Protein AF-A0A9N8CZK3-F1 (afdb_monomer_lite)

InterPro domains:
  IPR008868 Bacterial TniB [PF05621] (27-151)
  IPR027417 P-loop containing nucleoside triphosphate hydrolase [G3DSA:3.40.50.300] (41-168)
  IPR027417 P-loop containing nucleoside triphosphate hydrolase [SSF52540] (33-161)

pLDDT: mean 77.47, std 17.44, range [33.62, 93.69]

Organism: NCBI:txid67827

Sequence (191 aa):
MDEYPIIDLSHLLPAAQGLARLPADERIQRLRADRWIGYPRAVEALNRLEALYAWPNKQRMPNLLLVGPTNNGKSMIVEKFRRTHPASSDADQEHIPVLVVQMPSEPSVIRFYVALLAAMGAPLRPRPRLPEMEQLALALLRKVGVRMLVIVDNLSRNQDIAVGLQVILKPRARPTPTWTSMPERTLDFEF

Radius of gyration: 21.78 Å; chains: 1; bounding box: 44×40×73 Å

Foldseek 3Di:
DDPDDPDPCVVDDPVVVVLVPDPPVSNVVVVPDDDDDPDPLLVVVLVVVVCQLPDDDDPDRAWEKEWEAPPPCPVVSLVVSQVVVDWDDDPVAIARQEQEFEQPQDHDLVVRLVRLCVSLVHDDDDDDDSVRSVVVSLVSCVRNNHQWYKYFYDPDDIRMIITDDGNPPDPDDDDDDDDDDDDDDHHYRYD

Secondary structure (DSSP, 8-state):
---------TTS-HHHHHHHTS-HHHHHHHHHS------HHHHHHHHHHHHHHTPPP-SS---EEEE--TTSSHHHHHHHHHHHS--EEETTEEE-SEEEEEPPSS--HHHHHHHHHHHTTPPPPSS--HHHHHHHHHHHHHHTT--EEEEE---TT---EEE-----------------------EEEE-

Structure (mmC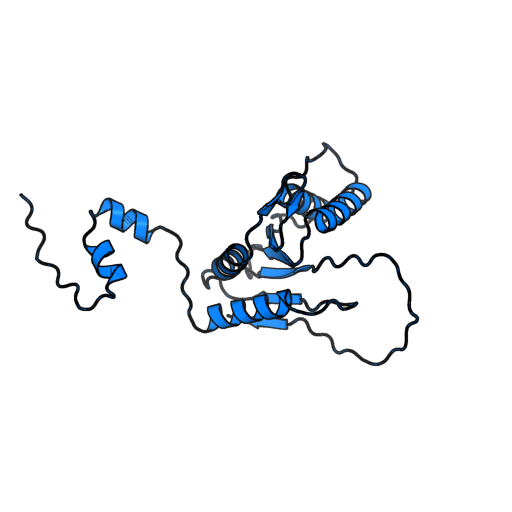IF, N/CA/C/O backbone):
data_AF-A0A9N8CZK3-F1
#
_entry.id   AF-A0A9N8CZK3-F1
#
loop_
_atom_site.group_PDB
_atom_site.id
_atom_site.type_symbol
_atom_site.label_atom_id
_atom_site.label_alt_id
_atom_site.label_comp_id
_atom_site.label_asym_id
_atom_site.label_entity_id
_atom_site.label_seq_id
_atom_site.pdbx_PDB_ins_code
_atom_site.Cartn_x
_atom_site.Cartn_y
_atom_site.Cartn_z
_atom_site.occupancy
_atom_site.B_iso_or_equiv
_atom_site.auth_seq_id
_atom_site.auth_comp_id
_atom_site.auth_asym_id
_atom_site.auth_atom_id
_atom_site.pdbx_PDB_model_num
ATOM 1 N N . MET A 1 1 ? 13.742 15.639 -44.676 1.00 40.91 1 MET A N 1
ATOM 2 C CA . MET A 1 1 ? 13.250 14.262 -44.480 1.00 40.91 1 MET A CA 1
ATOM 3 C C . MET A 1 1 ? 14.337 13.613 -43.654 1.00 40.91 1 MET A C 1
ATOM 5 O O . MET A 1 1 ? 15.364 13.265 -44.213 1.00 40.91 1 MET A O 1
ATOM 9 N N . ASP A 1 2 ? 14.210 13.681 -42.330 1.00 46.81 2 ASP A N 1
ATOM 10 C CA . ASP A 1 2 ? 15.312 13.331 -41.433 1.00 46.81 2 ASP A CA 1
ATOM 11 C C . ASP A 1 2 ? 15.496 11.812 -41.428 1.00 46.81 2 ASP A C 1
ATOM 13 O O . ASP A 1 2 ? 14.667 11.066 -40.903 1.00 46.81 2 ASP A O 1
ATOM 17 N N . GLU A 1 3 ? 16.566 11.358 -42.082 1.00 48.25 3 GLU A N 1
ATOM 18 C CA . GLU A 1 3 ? 17.054 9.985 -42.025 1.00 48.25 3 GLU A CA 1
ATOM 19 C C . GLU A 1 3 ? 17.503 9.690 -40.594 1.00 48.25 3 GLU A C 1
ATOM 21 O O . GLU A 1 3 ? 18.628 9.983 -40.187 1.00 48.25 3 GLU A O 1
ATOM 26 N N . TYR A 1 4 ? 16.610 9.105 -39.798 1.00 57.75 4 TYR A N 1
ATOM 27 C CA . TYR A 1 4 ? 17.038 8.436 -38.580 1.00 57.75 4 TYR A CA 1
ATOM 28 C C . TYR A 1 4 ? 17.933 7.257 -38.989 1.00 57.75 4 TYR A C 1
ATOM 30 O O . TYR A 1 4 ? 17.483 6.414 -39.772 1.00 57.75 4 TYR A O 1
ATOM 38 N N . PRO A 1 5 ? 19.183 7.175 -38.493 1.00 64.81 5 PRO A N 1
ATOM 39 C CA . PRO A 1 5 ? 20.075 6.072 -38.820 1.00 64.81 5 PRO A CA 1
ATOM 40 C C . PRO A 1 5 ? 19.392 4.749 -38.480 1.00 64.81 5 PRO A C 1
ATOM 42 O O . PRO A 1 5 ? 18.634 4.668 -37.513 1.00 64.81 5 PRO A O 1
ATOM 45 N N . ILE A 1 6 ? 19.646 3.709 -39.274 1.00 67.75 6 ILE A N 1
ATOM 46 C CA . ILE A 1 6 ? 19.119 2.368 -39.012 1.00 67.75 6 ILE A CA 1
ATOM 47 C C . ILE A 1 6 ? 19.690 1.906 -37.667 1.00 67.75 6 ILE A C 1
ATOM 49 O O . ILE A 1 6 ? 20.854 1.525 -37.568 1.00 67.75 6 ILE A O 1
ATOM 53 N N . ILE A 1 7 ? 18.880 1.994 -36.612 1.00 77.25 7 ILE A N 1
ATOM 54 C CA . ILE A 1 7 ? 19.269 1.555 -35.274 1.00 77.25 7 ILE A CA 1
ATOM 55 C C . ILE A 1 7 ? 19.160 0.029 -35.252 1.00 77.25 7 ILE A C 1
ATOM 57 O O . ILE A 1 7 ? 18.059 -0.517 -35.351 1.00 77.25 7 ILE A O 1
ATOM 61 N N . ASP A 1 8 ? 20.292 -0.663 -35.111 1.00 86.12 8 ASP A N 1
ATOM 62 C CA . ASP A 1 8 ? 20.291 -2.088 -34.785 1.00 86.12 8 ASP A CA 1
ATOM 63 C C . ASP A 1 8 ? 19.779 -2.281 -33.350 1.00 86.12 8 ASP A C 1
ATOM 65 O O . ASP A 1 8 ? 20.375 -1.805 -32.385 1.00 86.12 8 ASP A O 1
ATOM 69 N N . LEU A 1 9 ? 18.645 -2.969 -33.218 1.00 90.12 9 LEU A N 1
ATOM 70 C CA . LEU A 1 9 ? 17.961 -3.228 -31.948 1.00 90.12 9 LEU A CA 1
ATOM 71 C C . LEU A 1 9 ? 18.007 -4.711 -31.553 1.00 90.12 9 LEU A C 1
ATOM 73 O O . LEU A 1 9 ? 17.332 -5.107 -30.605 1.00 90.12 9 LEU A O 1
ATOM 77 N N . SER A 1 10 ? 18.780 -5.542 -32.258 1.00 90.81 10 SER A N 1
ATOM 78 C CA . SER A 1 10 ? 18.861 -6.991 -32.016 1.00 90.81 10 SER A CA 1
ATOM 79 C C . SER A 1 10 ? 19.366 -7.350 -30.611 1.00 90.81 10 SER A C 1
ATOM 81 O O . SER A 1 10 ? 18.968 -8.368 -30.049 1.00 90.81 10 SER A O 1
ATOM 83 N N . HIS A 1 11 ? 20.170 -6.471 -30.010 1.00 88.88 11 HIS A N 1
ATOM 84 C CA . HIS A 1 11 ? 20.670 -6.582 -28.638 1.00 88.88 11 HIS A CA 1
ATOM 85 C C . HIS A 1 11 ? 19.606 -6.296 -27.559 1.00 88.88 11 HIS A C 1
ATOM 87 O O . HIS A 1 11 ? 19.858 -6.513 -26.373 1.00 88.88 11 HIS A O 1
ATOM 93 N N . LEU A 1 12 ? 18.427 -5.790 -27.937 1.00 89.06 12 LEU A N 1
ATOM 94 C CA . LEU A 1 12 ? 17.313 -5.558 -27.022 1.00 89.06 12 LEU A CA 1
ATOM 95 C C . LEU A 1 12 ? 16.343 -6.738 -27.022 1.00 89.06 12 LEU A C 1
ATOM 97 O O . LEU A 1 12 ? 16.118 -7.391 -28.041 1.00 89.06 12 LEU A O 1
ATOM 101 N N . LEU A 1 13 ? 15.668 -6.938 -25.889 1.00 88.19 13 LEU A N 1
ATOM 102 C CA . LEU A 1 13 ? 14.533 -7.857 -25.802 1.00 88.19 13 LEU A CA 1
ATOM 103 C C . LEU A 1 13 ? 13.447 -7.482 -26.829 1.00 88.19 13 LEU A C 1
ATOM 105 O O . LEU A 1 13 ? 13.185 -6.289 -27.002 1.00 88.19 13 LEU A O 1
ATOM 109 N N . PRO A 1 14 ? 12.730 -8.452 -27.431 1.00 87.44 14 PRO A N 1
ATOM 110 C CA . PRO A 1 14 ? 11.717 -8.176 -28.457 1.00 87.44 14 PRO A CA 1
ATOM 111 C C . PRO A 1 14 ? 10.672 -7.129 -28.041 1.00 87.44 14 PRO A C 1
ATOM 113 O O . PRO A 1 14 ? 10.340 -6.227 -28.808 1.00 87.44 14 PRO A O 1
ATOM 116 N N . ALA A 1 15 ? 10.220 -7.175 -26.783 1.00 83.62 15 ALA A N 1
ATOM 117 C CA . ALA A 1 15 ? 9.283 -6.194 -26.236 1.00 83.62 15 ALA A CA 1
ATOM 118 C C . ALA A 1 15 ? 9.867 -4.766 -26.177 1.00 83.62 15 ALA A C 1
ATOM 120 O O . ALA A 1 15 ? 9.138 -3.791 -26.337 1.00 83.62 15 ALA A O 1
ATOM 121 N N . ALA A 1 16 ? 11.179 -4.625 -25.969 1.00 86.81 16 ALA A N 1
ATOM 122 C CA . ALA A 1 16 ? 11.868 -3.337 -25.938 1.00 86.81 16 ALA A CA 1
ATOM 123 C C . ALA A 1 16 ? 12.169 -2.795 -27.346 1.00 86.81 16 ALA A C 1
ATOM 125 O O . ALA A 1 16 ? 12.181 -1.580 -27.531 1.00 86.81 16 ALA A O 1
ATOM 126 N N . GLN A 1 17 ? 12.340 -3.667 -28.346 1.00 89.56 17 GLN A N 1
ATOM 127 C CA . GLN A 1 17 ? 12.562 -3.262 -29.740 1.00 89.56 17 GLN A CA 1
ATOM 128 C C . GLN A 1 17 ? 11.377 -2.466 -30.298 1.00 89.56 17 GLN A C 1
ATOM 130 O O . GLN A 1 17 ? 11.573 -1.408 -30.893 1.00 89.56 17 GLN A O 1
ATOM 135 N N . GLY A 1 18 ? 10.146 -2.940 -30.064 1.00 86.81 18 GLY A N 1
ATOM 136 C CA . GLY A 1 18 ? 8.933 -2.231 -30.482 1.00 86.81 18 GLY A CA 1
ATOM 137 C C . GLY A 1 18 ? 8.826 -0.842 -29.848 1.00 86.81 18 GLY A C 1
ATOM 138 O O . GLY A 1 18 ? 8.484 0.123 -30.522 1.00 86.81 18 GLY A O 1
ATOM 139 N N . LEU A 1 19 ? 9.212 -0.719 -28.575 1.00 86.00 19 LEU A N 1
ATOM 140 C CA . LEU A 1 19 ? 9.225 0.561 -27.863 1.00 86.00 19 LEU A CA 1
ATOM 141 C C . LEU A 1 19 ? 10.310 1.515 -28.375 1.00 86.00 19 LEU A C 1
ATOM 143 O O . LEU A 1 19 ? 10.076 2.716 -28.460 1.00 86.00 19 LEU A O 1
ATOM 147 N N . ALA A 1 20 ? 11.492 1.000 -28.715 1.00 87.06 20 ALA A N 1
ATOM 148 C CA . ALA A 1 20 ? 12.611 1.809 -29.192 1.00 87.06 20 ALA A CA 1
ATOM 149 C C . ALA A 1 20 ? 12.349 2.454 -30.566 1.00 87.06 20 ALA A C 1
ATOM 151 O O . ALA A 1 20 ? 12.947 3.489 -30.869 1.00 87.06 20 ALA A O 1
ATOM 152 N N . ARG A 1 21 ? 11.437 1.873 -31.359 1.00 87.88 21 ARG A N 1
ATOM 153 C CA . ARG A 1 21 ? 10.996 2.376 -32.672 1.00 87.88 21 ARG A CA 1
ATOM 154 C C . ARG A 1 21 ? 9.923 3.466 -32.603 1.00 87.88 21 ARG A C 1
ATOM 156 O O . ARG A 1 21 ? 9.610 4.055 -33.631 1.00 87.88 21 ARG A O 1
ATOM 163 N N . LEU A 1 22 ? 9.342 3.719 -31.430 1.00 87.62 22 LEU A N 1
ATOM 164 C CA . LEU A 1 22 ? 8.325 4.757 -31.267 1.00 87.62 22 LEU A CA 1
ATOM 165 C C . LEU A 1 22 ? 8.915 6.166 -31.461 1.00 87.62 22 LEU A C 1
ATOM 167 O O . LEU A 1 22 ? 10.120 6.352 -31.254 1.00 87.62 22 LEU A O 1
ATOM 171 N N . PRO A 1 23 ? 8.080 7.173 -31.784 1.00 90.19 23 PRO A N 1
ATOM 172 C CA . PRO A 1 23 ? 8.496 8.573 -31.795 1.00 90.19 23 PRO A CA 1
ATOM 173 C C . PRO A 1 23 ? 9.139 8.999 -30.469 1.00 90.19 23 PRO A C 1
ATOM 175 O O . PRO A 1 23 ? 8.834 8.452 -29.403 1.00 90.19 23 PRO A O 1
ATOM 178 N N . ALA A 1 24 ? 10.025 9.997 -30.524 1.00 88.06 24 ALA A N 1
ATOM 179 C CA . ALA A 1 24 ? 10.792 10.450 -29.362 1.00 88.06 24 ALA A CA 1
ATOM 180 C C . ALA A 1 24 ? 9.899 10.804 -28.158 1.00 88.06 24 ALA A C 1
ATOM 182 O O . ALA A 1 24 ? 10.184 10.366 -27.043 1.00 88.06 24 ALA A O 1
ATOM 183 N N . ASP A 1 25 ? 8.788 11.507 -28.385 1.00 90.50 25 ASP A N 1
ATOM 184 C CA . ASP A 1 25 ? 7.864 11.917 -27.322 1.00 90.50 25 ASP A CA 1
ATOM 185 C C . ASP A 1 25 ? 7.212 10.720 -26.619 1.00 90.50 25 ASP A C 1
ATOM 187 O O . ASP A 1 25 ? 7.198 10.646 -25.388 1.00 90.50 25 ASP A O 1
ATOM 191 N N . GLU A 1 26 ? 6.751 9.724 -27.381 1.00 89.25 26 GLU A N 1
ATOM 192 C CA . GLU A 1 26 ? 6.183 8.492 -26.826 1.00 89.25 26 GLU A CA 1
ATOM 193 C C . GLU A 1 26 ? 7.218 7.676 -26.044 1.00 89.25 26 GLU A C 1
ATOM 195 O O . GLU A 1 26 ? 6.905 7.089 -25.001 1.00 89.25 26 GLU A O 1
ATOM 200 N N . ARG A 1 27 ? 8.468 7.642 -26.522 1.00 89.94 27 ARG A N 1
ATOM 201 C CA . ARG A 1 27 ? 9.579 6.998 -25.808 1.00 89.94 27 ARG A CA 1
ATOM 202 C C . ARG A 1 27 ? 9.870 7.698 -24.486 1.00 89.94 27 ARG A C 1
ATOM 204 O O . ARG A 1 27 ? 10.021 7.018 -23.472 1.00 89.94 27 ARG A O 1
ATOM 211 N N . ILE A 1 28 ? 9.930 9.032 -24.483 1.00 89.06 28 ILE A N 1
ATOM 212 C CA . ILE A 1 28 ? 10.184 9.845 -23.284 1.00 89.06 28 ILE A CA 1
ATOM 213 C C . ILE A 1 28 ? 9.068 9.641 -22.260 1.00 89.06 28 ILE A C 1
ATOM 215 O O . ILE A 1 28 ? 9.354 9.389 -21.089 1.00 89.06 28 ILE A O 1
ATOM 219 N N . GLN A 1 29 ? 7.804 9.687 -22.689 1.00 89.25 29 GLN A N 1
ATOM 220 C CA . GLN A 1 29 ? 6.665 9.422 -21.807 1.00 89.25 29 GLN A CA 1
ATOM 221 C C . GLN A 1 29 ? 6.750 8.022 -21.190 1.00 89.25 29 GLN A C 1
ATOM 223 O O . GLN A 1 29 ? 6.599 7.863 -19.980 1.00 89.25 29 GLN A O 1
ATOM 228 N N . ARG A 1 30 ? 7.078 7.003 -21.992 1.00 84.69 30 ARG A N 1
ATOM 229 C CA . ARG A 1 30 ? 7.226 5.625 -21.504 1.00 84.69 30 ARG A CA 1
ATOM 230 C C . ARG A 1 30 ? 8.436 5.396 -20.604 1.00 84.69 30 ARG A C 1
ATOM 232 O O . ARG A 1 30 ? 8.415 4.427 -19.844 1.00 84.69 30 ARG A O 1
ATOM 239 N N . LEU A 1 31 ? 9.484 6.207 -20.724 1.00 85.12 31 LEU A N 1
ATOM 240 C CA . LEU A 1 31 ? 10.657 6.160 -19.849 1.00 85.12 31 LEU A CA 1
ATOM 241 C C . LEU A 1 31 ? 10.368 6.814 -18.493 1.00 85.12 31 LEU A C 1
ATOM 243 O O . LEU A 1 31 ? 10.886 6.361 -17.481 1.00 85.12 31 LEU A O 1
ATOM 247 N N . ARG A 1 32 ? 9.511 7.841 -18.475 1.00 85.38 32 ARG A N 1
ATOM 248 C CA . ARG A 1 32 ? 9.044 8.516 -17.254 1.00 85.38 32 ARG A CA 1
ATOM 249 C C . ARG A 1 32 ? 7.947 7.752 -16.507 1.00 85.38 32 ARG A C 1
ATOM 251 O O . ARG A 1 32 ? 7.641 8.110 -15.377 1.00 85.38 32 ARG A O 1
ATOM 258 N N . ALA A 1 33 ? 7.340 6.743 -17.128 1.00 85.06 33 ALA A N 1
ATOM 259 C CA . ALA A 1 33 ? 6.323 5.916 -16.491 1.00 85.06 33 ALA A CA 1
ATOM 260 C C . ALA A 1 33 ? 6.940 4.970 -15.449 1.00 85.06 33 ALA A C 1
ATOM 262 O O . ALA A 1 33 ? 7.970 4.343 -15.708 1.00 85.06 33 ALA A O 1
ATOM 263 N N . ASP A 1 34 ? 6.261 4.806 -14.313 1.00 80.62 34 ASP A N 1
ATOM 264 C CA . ASP A 1 34 ? 6.683 3.878 -13.263 1.00 80.62 34 ASP A CA 1
ATOM 265 C C . ASP A 1 34 ? 6.722 2.437 -13.778 1.00 80.62 34 ASP A C 1
ATOM 267 O O . ASP A 1 34 ? 5.750 1.919 -14.341 1.00 80.62 34 ASP A O 1
ATOM 271 N N . ARG A 1 35 ? 7.851 1.757 -13.555 1.00 83.62 35 ARG A N 1
ATOM 272 C CA . ARG A 1 35 ? 8.036 0.354 -13.934 1.00 83.62 35 ARG A CA 1
ATOM 273 C C . ARG A 1 35 ? 8.486 -0.475 -12.754 1.00 83.62 35 ARG A C 1
ATOM 275 O O . ARG A 1 35 ? 9.374 -0.102 -11.995 1.00 83.62 35 ARG A O 1
ATOM 282 N N . TRP A 1 36 ? 7.887 -1.654 -12.650 1.00 87.75 36 TRP A N 1
ATOM 283 C CA . TRP A 1 36 ? 8.362 -2.679 -11.741 1.00 87.75 36 TRP A CA 1
ATOM 284 C C . TRP A 1 36 ? 9.703 -3.238 -12.226 1.00 87.75 36 TRP A C 1
ATOM 286 O O . TRP A 1 36 ? 9.809 -3.687 -13.368 1.00 87.75 36 TRP A O 1
ATOM 296 N N . ILE A 1 37 ? 10.698 -3.251 -11.339 1.00 86.81 37 ILE A N 1
ATOM 297 C CA . ILE A 1 37 ? 12.006 -3.869 -11.567 1.00 86.81 37 ILE A CA 1
ATOM 298 C C . ILE A 1 37 ? 12.189 -4.950 -10.502 1.00 86.81 37 ILE A C 1
ATOM 300 O O . ILE A 1 37 ? 12.370 -4.653 -9.324 1.00 86.81 37 ILE A O 1
ATOM 304 N N . GLY A 1 38 ? 12.127 -6.214 -10.916 1.00 88.31 38 GLY A N 1
ATOM 305 C CA . GLY A 1 38 ? 12.238 -7.370 -10.024 1.00 88.31 38 GLY A CA 1
ATOM 306 C C . GLY A 1 38 ? 13.682 -7.780 -9.745 1.00 88.31 38 GLY A C 1
ATOM 307 O O . GLY A 1 38 ? 14.064 -8.895 -10.084 1.00 88.31 38 GLY A O 1
ATOM 308 N N . TYR A 1 39 ? 14.494 -6.897 -9.161 1.00 91.44 39 TYR A N 1
ATOM 309 C CA . TYR A 1 39 ? 15.830 -7.281 -8.688 1.00 91.44 39 TYR A CA 1
ATOM 310 C C . TYR A 1 39 ? 15.725 -8.228 -7.473 1.00 91.44 39 TYR A C 1
ATOM 312 O O . TYR A 1 39 ? 14.697 -8.217 -6.789 1.00 91.44 39 TYR A O 1
ATOM 320 N N . PRO A 1 40 ? 16.760 -9.037 -7.163 1.00 91.44 40 PRO A N 1
ATOM 321 C CA . PRO A 1 40 ? 16.651 -10.127 -6.186 1.00 91.44 40 PRO A CA 1
ATOM 322 C C . PRO A 1 40 ? 16.053 -9.720 -4.830 1.00 91.44 40 PRO A C 1
ATOM 324 O O . PRO A 1 40 ? 15.119 -10.361 -4.355 1.00 91.44 40 PRO A O 1
ATOM 327 N N . ARG A 1 41 ? 16.509 -8.600 -4.249 1.00 89.25 41 ARG A N 1
ATOM 328 C CA . ARG A 1 41 ? 15.986 -8.081 -2.971 1.00 89.25 41 ARG A CA 1
ATOM 329 C C . ARG A 1 41 ? 14.524 -7.623 -3.047 1.00 89.25 41 ARG A C 1
ATOM 331 O O . ARG A 1 41 ? 13.770 -7.857 -2.110 1.00 89.25 41 ARG A O 1
ATOM 338 N N . ALA A 1 42 ? 14.088 -7.020 -4.154 1.00 90.44 42 ALA A N 1
ATOM 339 C CA . ALA A 1 42 ? 12.683 -6.644 -4.331 1.00 90.44 42 ALA A CA 1
ATOM 340 C C . ALA A 1 42 ? 11.758 -7.862 -4.428 1.00 90.44 42 ALA A C 1
ATOM 342 O O . ALA A 1 42 ? 10.656 -7.847 -3.882 1.00 90.44 42 ALA A O 1
ATOM 343 N N . VAL A 1 43 ? 12.215 -8.923 -5.095 1.00 93.69 43 VAL A N 1
ATOM 344 C CA . VAL A 1 43 ? 11.480 -10.192 -5.167 1.00 93.69 43 VAL A CA 1
ATOM 345 C C . VAL A 1 43 ? 11.409 -10.855 -3.791 1.00 93.69 43 VAL A C 1
ATOM 347 O O . VAL A 1 43 ? 10.347 -11.334 -3.405 1.00 93.69 43 VAL A O 1
ATOM 350 N N . GLU A 1 44 ? 12.494 -10.836 -3.013 1.00 92.75 44 GLU A N 1
ATOM 351 C CA . GLU A 1 44 ? 12.484 -11.360 -1.644 1.00 92.75 44 GLU A CA 1
ATOM 352 C C . GLU A 1 44 ? 11.500 -10.600 -0.741 1.00 92.75 44 GLU A C 1
ATOM 354 O O . GLU A 1 44 ? 10.704 -11.223 -0.036 1.00 92.75 44 GLU A O 1
ATOM 359 N N . ALA A 1 45 ? 11.499 -9.265 -0.804 1.00 90.00 45 ALA A N 1
ATOM 360 C CA . ALA A 1 45 ? 10.558 -8.433 -0.060 1.00 90.00 45 ALA A CA 1
ATOM 361 C C . ALA A 1 45 ? 9.099 -8.759 -0.415 1.00 90.00 45 ALA A C 1
ATOM 363 O O . ALA A 1 45 ? 8.270 -8.930 0.479 1.00 90.00 45 ALA A O 1
ATOM 364 N N . LEU A 1 46 ? 8.791 -8.902 -1.712 1.00 92.38 46 LEU A N 1
ATOM 365 C CA . LEU A 1 46 ? 7.470 -9.341 -2.168 1.00 92.38 46 LEU A CA 1
ATOM 366 C C . LEU A 1 46 ? 7.111 -10.720 -1.615 1.00 92.38 46 LEU A C 1
ATOM 368 O O . LEU A 1 46 ? 6.027 -10.884 -1.072 1.00 92.38 46 LEU A O 1
ATOM 372 N N . ASN A 1 47 ? 8.017 -11.695 -1.682 1.00 93.12 47 ASN A N 1
ATOM 373 C CA . ASN A 1 47 ? 7.757 -13.037 -1.161 1.00 93.12 47 ASN A CA 1
ATOM 374 C C . ASN A 1 47 ? 7.465 -13.027 0.349 1.00 93.12 47 ASN A C 1
ATOM 376 O O . ASN A 1 47 ? 6.623 -13.793 0.816 1.00 93.12 47 ASN A O 1
ATOM 380 N N . ARG A 1 48 ? 8.116 -12.146 1.121 1.00 89.94 48 ARG A N 1
ATOM 381 C CA . ARG A 1 48 ? 7.810 -11.957 2.549 1.00 89.94 48 ARG A CA 1
ATOM 382 C C . ARG A 1 48 ? 6.423 -11.344 2.764 1.00 89.94 48 ARG A C 1
ATOM 384 O O . ARG A 1 48 ? 5.725 -11.772 3.682 1.00 89.94 48 ARG A O 1
ATOM 391 N N . LEU A 1 49 ? 6.009 -10.395 1.922 1.00 90.69 49 LEU A N 1
ATOM 392 C CA . LEU A 1 49 ? 4.648 -9.841 1.941 1.00 90.69 49 LEU A CA 1
ATOM 393 C C . LEU A 1 49 ? 3.600 -10.911 1.615 1.00 90.69 49 LEU A C 1
ATOM 395 O O . LEU A 1 49 ? 2.624 -11.046 2.348 1.00 90.69 49 LEU A O 1
ATOM 399 N N . GLU A 1 50 ? 3.831 -11.720 0.581 1.00 91.75 50 GLU A N 1
ATOM 400 C CA . GLU A 1 50 ? 2.959 -12.842 0.210 1.00 91.75 50 GLU A CA 1
ATOM 401 C C . GLU A 1 50 ? 2.852 -13.874 1.342 1.00 91.75 50 GLU A C 1
ATOM 403 O O . GLU A 1 50 ? 1.756 -14.292 1.721 1.00 91.75 50 GLU A O 1
ATOM 408 N N . ALA A 1 51 ? 3.984 -14.238 1.952 1.00 89.88 51 ALA A N 1
ATOM 409 C CA . ALA A 1 51 ? 4.011 -15.150 3.091 1.00 89.88 51 ALA A CA 1
ATOM 410 C C . ALA A 1 51 ? 3.232 -14.594 4.294 1.00 89.88 51 ALA A C 1
ATOM 412 O O . ALA A 1 51 ? 2.523 -15.344 4.967 1.00 89.88 51 ALA A O 1
ATOM 413 N N . LEU A 1 52 ? 3.337 -13.286 4.554 1.00 87.12 52 LEU A N 1
ATOM 414 C CA . LEU A 1 52 ? 2.580 -12.616 5.608 1.00 87.12 52 LEU A CA 1
ATOM 415 C C . LEU A 1 52 ? 1.076 -12.593 5.295 1.00 87.12 52 LEU A C 1
ATOM 417 O O . LEU A 1 52 ? 0.259 -12.854 6.174 1.00 87.12 52 LEU A O 1
ATOM 421 N N . TYR A 1 53 ? 0.700 -12.341 4.043 1.00 87.75 53 TYR A N 1
ATOM 422 C CA . TYR A 1 53 ? -0.695 -12.319 3.600 1.00 87.75 53 TYR A CA 1
ATOM 423 C C . TYR A 1 53 ? -1.377 -13.690 3.698 1.00 87.75 53 TYR A C 1
ATOM 425 O O . TYR A 1 53 ? -2.535 -13.798 4.124 1.00 87.75 53 TYR A O 1
ATOM 433 N N . ALA A 1 54 ? -0.649 -14.750 3.341 1.00 87.88 54 ALA A N 1
ATOM 434 C CA . ALA A 1 54 ? -1.096 -16.135 3.452 1.00 87.88 54 ALA A CA 1
ATOM 435 C C . ALA A 1 54 ? -1.029 -16.686 4.890 1.00 87.88 54 ALA A C 1
ATOM 437 O O . ALA A 1 54 ? -1.501 -17.798 5.144 1.00 87.88 54 ALA A O 1
ATOM 438 N N . TRP A 1 55 ? -0.452 -15.940 5.839 1.00 83.00 55 TRP A N 1
ATOM 439 C CA . TRP A 1 55 ? -0.215 -16.433 7.191 1.00 83.00 55 TRP A CA 1
ATOM 440 C C . TRP A 1 55 ? -1.533 -16.738 7.925 1.00 83.00 55 TRP A C 1
ATOM 442 O O . TRP A 1 55 ? -2.453 -15.912 7.924 1.00 83.00 55 TRP A O 1
ATOM 452 N N . PRO A 1 56 ? -1.643 -17.897 8.602 1.00 80.25 56 PRO A N 1
ATOM 453 C CA . PRO A 1 56 ? -2.866 -18.279 9.296 1.00 80.25 56 PRO A CA 1
ATOM 454 C C . PRO A 1 56 ? -3.162 -17.363 10.485 1.00 80.25 56 PRO A C 1
ATOM 456 O O . PRO A 1 56 ? -2.266 -16.939 11.214 1.00 80.25 56 PRO A O 1
ATOM 459 N N . ASN A 1 57 ? -4.445 -17.132 10.741 1.00 74.44 57 ASN A N 1
ATOM 460 C CA . ASN A 1 57 ? -4.912 -16.261 11.814 1.00 74.44 57 ASN A CA 1
ATOM 461 C C . ASN A 1 57 ? -4.407 -16.723 13.198 1.00 74.44 57 ASN A C 1
ATOM 463 O O . ASN A 1 57 ? -4.788 -17.785 13.693 1.00 74.44 57 ASN A O 1
ATOM 467 N N . LYS A 1 58 ? -3.588 -15.897 13.855 1.00 73.31 58 LYS A N 1
ATOM 468 C CA . LYS A 1 58 ? -3.053 -16.094 15.213 1.00 73.31 58 LYS A CA 1
ATOM 469 C C . LYS A 1 58 ? -3.477 -14.950 16.134 1.00 73.31 58 LYS A C 1
ATOM 471 O O . LYS A 1 58 ? -3.883 -13.886 15.685 1.00 73.31 58 LYS A O 1
ATOM 476 N N . GLN A 1 59 ? -3.373 -15.169 17.447 1.00 67.31 59 GLN A N 1
ATOM 477 C CA . GLN A 1 59 ? -3.688 -14.144 18.453 1.00 67.31 59 GLN A CA 1
ATOM 478 C C . GLN A 1 59 ? -2.779 -12.909 18.338 1.00 67.31 59 GLN A C 1
ATOM 480 O O . GLN A 1 59 ? -3.223 -11.797 18.609 1.00 67.31 59 GLN A O 1
ATOM 485 N N . ARG A 1 60 ? -1.523 -13.104 17.922 1.00 70.50 60 ARG A N 1
ATOM 486 C CA . ARG A 1 60 ? -0.575 -12.037 17.607 1.00 70.50 60 ARG A CA 1
ATOM 487 C C . ARG A 1 60 ? -0.014 -12.310 16.218 1.00 70.50 60 ARG A C 1
ATOM 489 O O . ARG A 1 60 ? 0.681 -13.308 16.022 1.00 70.50 60 ARG A O 1
ATOM 496 N N . MET A 1 61 ? -0.386 -11.470 15.262 1.00 76.69 61 MET A N 1
ATOM 497 C CA . MET A 1 61 ? 0.112 -11.576 13.895 1.00 76.69 61 MET A CA 1
ATOM 498 C C . MET A 1 61 ? 1.542 -11.031 13.822 1.00 76.69 61 MET A C 1
ATOM 500 O O . MET A 1 61 ? 1.846 -10.065 14.530 1.00 76.69 61 MET A O 1
ATOM 504 N N . PRO A 1 62 ? 2.433 -11.656 13.033 1.00 78.69 62 PRO A N 1
ATOM 505 C CA . PRO A 1 62 ? 3.731 -11.065 12.747 1.00 78.69 62 PRO A CA 1
ATOM 506 C C . PRO A 1 62 ? 3.553 -9.757 11.962 1.00 78.69 62 PRO A C 1
ATOM 508 O O . PRO A 1 62 ? 2.577 -9.596 11.236 1.00 78.69 62 PRO A O 1
ATOM 511 N N . ASN A 1 63 ? 4.501 -8.834 12.111 1.00 80.69 63 ASN A N 1
ATOM 512 C CA . ASN A 1 63 ? 4.589 -7.609 11.314 1.00 80.69 63 ASN A CA 1
ATOM 513 C C . ASN A 1 63 ? 5.921 -7.620 10.551 1.00 80.69 63 ASN A C 1
ATOM 515 O O . ASN A 1 63 ? 6.887 -8.245 11.003 1.00 80.69 63 ASN A O 1
ATOM 519 N N . LEU A 1 64 ? 5.964 -6.933 9.413 1.00 84.25 64 LEU A N 1
ATOM 520 C CA . LEU A 1 64 ? 7.137 -6.816 8.552 1.00 84.25 64 LEU A CA 1
ATOM 521 C C . LEU A 1 64 ? 7.535 -5.344 8.448 1.00 84.25 64 LEU A C 1
ATOM 523 O O . LEU A 1 64 ? 6.730 -4.516 8.034 1.00 84.25 64 LEU A O 1
ATOM 527 N N . LEU A 1 65 ? 8.778 -5.016 8.780 1.00 86.19 65 LEU A N 1
ATOM 528 C CA . LEU A 1 65 ? 9.325 -3.681 8.554 1.00 86.19 65 LEU A CA 1
ATOM 529 C C . LEU A 1 65 ? 10.229 -3.725 7.319 1.00 86.19 65 LEU A C 1
ATOM 531 O O . LEU A 1 65 ? 11.201 -4.474 7.283 1.00 86.19 65 LEU A O 1
ATOM 535 N N . LEU A 1 66 ? 9.885 -2.951 6.290 1.00 84.12 66 LEU A N 1
ATOM 536 C CA . LEU A 1 66 ? 10.693 -2.780 5.085 1.00 84.12 66 LEU A CA 1
ATOM 537 C C . LEU A 1 66 ? 11.555 -1.520 5.248 1.00 84.12 66 LEU A C 1
ATOM 539 O O . LEU A 1 66 ? 11.070 -0.398 5.078 1.00 84.12 66 LEU A O 1
ATOM 543 N N . VAL A 1 67 ? 12.836 -1.719 5.553 1.00 82.62 67 VAL A N 1
ATOM 544 C CA . VAL A 1 67 ? 13.821 -0.665 5.834 1.00 82.62 67 VAL A CA 1
ATOM 545 C C . VAL A 1 67 ? 14.812 -0.561 4.692 1.00 82.62 67 VAL A C 1
ATOM 547 O O . VAL A 1 67 ? 15.296 -1.557 4.160 1.00 82.62 67 VAL A O 1
ATOM 550 N N . GLY A 1 68 ? 15.165 0.661 4.319 1.00 77.81 68 GLY A N 1
ATOM 551 C CA . GLY A 1 68 ? 16.269 0.869 3.395 1.00 77.81 68 GLY A CA 1
ATOM 552 C C . GLY A 1 68 ? 16.441 2.324 2.999 1.00 77.81 68 GLY A C 1
ATOM 553 O O . GLY A 1 68 ? 15.555 3.143 3.257 1.00 77.81 68 GLY A O 1
ATOM 554 N N . PRO A 1 69 ? 17.530 2.670 2.300 1.00 76.62 69 PRO A N 1
ATOM 555 C CA . PRO A 1 69 ? 17.721 4.024 1.800 1.00 76.62 69 PRO A CA 1
ATOM 556 C C . PRO A 1 69 ? 16.607 4.442 0.829 1.00 76.62 69 PRO A C 1
ATOM 558 O O . PRO A 1 69 ? 15.907 3.605 0.236 1.00 76.62 69 PRO A O 1
ATOM 561 N N . THR A 1 70 ? 16.434 5.750 0.653 1.00 72.44 70 THR A N 1
ATOM 562 C CA . THR A 1 70 ? 15.584 6.325 -0.399 1.00 72.44 70 THR A CA 1
ATOM 563 C C . THR A 1 70 ? 15.961 5.745 -1.760 1.00 72.44 70 THR A C 1
ATOM 565 O O . THR A 1 70 ? 17.115 5.396 -1.994 1.00 72.44 70 THR A O 1
ATOM 568 N N . ASN A 1 71 ? 14.990 5.657 -2.669 1.00 75.00 71 ASN A N 1
ATOM 569 C CA . ASN A 1 71 ? 15.203 5.198 -4.044 1.00 75.00 71 ASN A CA 1
ATOM 570 C C . ASN A 1 71 ? 15.538 3.695 -4.210 1.00 75.00 71 ASN A C 1
ATOM 572 O O . ASN A 1 71 ? 15.886 3.270 -5.304 1.00 75.00 71 ASN A O 1
ATOM 576 N N . ASN A 1 72 ? 15.352 2.868 -3.171 1.00 82.56 72 ASN A N 1
ATOM 577 C CA . ASN A 1 72 ? 15.431 1.396 -3.254 1.00 82.56 72 ASN A CA 1
ATOM 578 C C . ASN A 1 72 ? 14.073 0.725 -3.520 1.00 82.56 72 ASN A C 1
ATOM 580 O O . ASN A 1 72 ? 13.805 -0.366 -3.037 1.00 82.56 72 ASN A O 1
ATOM 584 N N . GLY A 1 73 ? 13.150 1.398 -4.206 1.00 85.19 73 GLY A N 1
ATOM 585 C CA . GLY A 1 73 ? 11.920 0.754 -4.678 1.00 85.19 73 GLY A CA 1
ATOM 586 C C . GLY A 1 73 ? 10.928 0.258 -3.611 1.00 85.19 73 GLY A C 1
ATOM 587 O O . GLY A 1 73 ? 9.984 -0.430 -3.980 1.00 85.19 73 GLY A O 1
ATOM 588 N N . LYS A 1 74 ? 11.054 0.613 -2.323 1.00 86.81 74 LYS A N 1
ATOM 589 C CA . LYS A 1 74 ? 10.119 0.162 -1.262 1.00 86.81 74 LYS A CA 1
ATOM 590 C C . LYS A 1 74 ? 8.654 0.474 -1.593 1.00 86.81 74 LYS A C 1
ATOM 592 O O . LYS A 1 74 ? 7.803 -0.410 -1.539 1.00 86.81 74 LYS A O 1
ATOM 597 N N . SER A 1 75 ? 8.367 1.703 -2.029 1.00 86.62 75 SER A N 1
ATOM 598 C CA . SER A 1 75 ? 7.019 2.096 -2.464 1.00 86.62 75 SER A CA 1
ATOM 599 C C . SER A 1 75 ? 6.565 1.310 -3.696 1.00 86.62 75 SER A C 1
ATOM 601 O O . SER A 1 75 ? 5.408 0.914 -3.777 1.00 86.62 75 SER A O 1
ATOM 603 N N . MET A 1 76 ? 7.484 1.008 -4.622 1.00 89.19 76 MET A N 1
ATOM 604 C CA . MET A 1 76 ? 7.204 0.174 -5.797 1.00 89.19 76 MET A CA 1
ATOM 605 C C . MET A 1 76 ? 6.896 -1.280 -5.427 1.00 89.19 76 MET A C 1
ATOM 607 O O . MET A 1 76 ? 6.090 -1.914 -6.100 1.00 89.19 76 MET A O 1
ATOM 611 N N . ILE A 1 77 ? 7.504 -1.806 -4.365 1.00 91.00 77 ILE A N 1
ATOM 612 C CA . ILE A 1 77 ? 7.252 -3.154 -3.838 1.00 91.00 77 ILE A CA 1
ATOM 613 C C . ILE A 1 77 ? 5.862 -3.227 -3.220 1.00 91.00 77 ILE A C 1
ATOM 615 O O . ILE A 1 77 ? 5.086 -4.108 -3.583 1.00 91.00 77 ILE A O 1
ATOM 619 N N . VAL A 1 78 ? 5.511 -2.263 -2.365 1.00 90.56 78 VAL A N 1
ATOM 620 C CA . VAL A 1 78 ? 4.154 -2.147 -1.8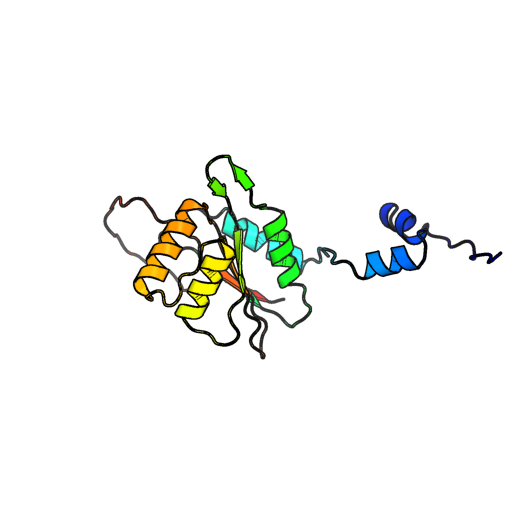09 1.00 90.56 78 VAL A CA 1
ATOM 621 C C . VAL A 1 78 ? 3.118 -1.999 -2.919 1.00 90.56 78 VAL A C 1
ATOM 623 O O . VAL A 1 78 ? 2.112 -2.702 -2.920 1.00 90.56 78 VAL A O 1
ATOM 626 N N . GLU A 1 79 ? 3.369 -1.121 -3.890 1.00 90.88 79 GLU A N 1
ATOM 627 C CA . GLU A 1 79 ? 2.455 -0.888 -5.008 1.00 90.88 79 GLU A CA 1
ATOM 628 C C . GLU A 1 79 ? 2.292 -2.141 -5.873 1.00 90.88 79 GLU A C 1
ATOM 630 O O . GLU A 1 79 ? 1.177 -2.501 -6.253 1.00 90.88 79 GLU A O 1
ATOM 635 N N . LYS A 1 80 ? 3.392 -2.847 -6.156 1.00 92.94 80 LYS A N 1
ATOM 636 C CA . LYS A 1 80 ? 3.360 -4.114 -6.888 1.00 92.94 80 LYS A CA 1
ATOM 637 C C . LYS A 1 80 ? 2.543 -5.162 -6.137 1.00 92.94 80 LYS A C 1
ATOM 639 O O . LYS A 1 80 ? 1.698 -5.799 -6.759 1.00 92.94 80 LYS A O 1
ATOM 644 N N . PHE A 1 81 ? 2.751 -5.302 -4.829 1.00 92.81 81 PHE A N 1
ATOM 645 C CA . PHE A 1 81 ? 1.996 -6.220 -3.977 1.00 92.81 81 PHE A CA 1
ATOM 646 C C . PHE A 1 81 ? 0.497 -5.876 -3.938 1.00 92.81 81 PHE A C 1
ATOM 648 O O . PHE A 1 81 ? -0.344 -6.758 -4.118 1.00 92.81 81 PHE A O 1
ATOM 655 N N . ARG A 1 82 ? 0.155 -4.587 -3.805 1.00 92.56 82 ARG A N 1
ATOM 656 C CA . ARG A 1 82 ? -1.229 -4.092 -3.859 1.00 92.56 82 ARG A CA 1
ATOM 657 C C . ARG A 1 82 ? -1.896 -4.410 -5.198 1.00 92.56 82 ARG A C 1
ATOM 659 O O . ARG A 1 82 ? -3.047 -4.818 -5.220 1.00 92.56 82 ARG A O 1
ATOM 666 N N . ARG A 1 83 ? -1.188 -4.261 -6.324 1.00 92.12 83 ARG A N 1
ATOM 667 C CA . ARG A 1 83 ? -1.724 -4.592 -7.661 1.00 92.12 83 ARG A CA 1
ATOM 668 C C . ARG A 1 83 ? -1.972 -6.088 -7.862 1.00 92.12 83 ARG A C 1
ATOM 670 O O . ARG A 1 83 ? -2.848 -6.438 -8.644 1.00 92.12 83 ARG A O 1
ATOM 677 N N . THR A 1 84 ? -1.224 -6.954 -7.179 1.00 92.88 84 THR A N 1
ATOM 678 C CA . THR A 1 84 ? -1.473 -8.408 -7.166 1.00 92.88 84 THR A CA 1
ATOM 679 C C . THR A 1 84 ? -2.706 -8.772 -6.326 1.00 92.88 84 THR A C 1
ATOM 681 O O . THR A 1 84 ? -3.323 -9.806 -6.563 1.00 92.88 84 THR A O 1
ATOM 684 N N . HIS A 1 85 ? -3.114 -7.893 -5.405 1.00 91.69 85 HIS A N 1
ATOM 685 C CA . HIS A 1 85 ? -4.291 -8.035 -4.544 1.00 91.69 85 HIS A CA 1
ATOM 686 C C . HIS A 1 85 ? -5.278 -6.878 -4.775 1.00 91.69 85 HIS A C 1
ATOM 688 O O . HIS A 1 85 ? -5.455 -6.036 -3.888 1.00 91.69 85 HIS A O 1
ATOM 694 N N . PRO A 1 86 ? -5.887 -6.784 -5.973 1.00 90.94 86 PRO A N 1
ATOM 695 C CA . PRO A 1 86 ? -6.712 -5.642 -6.336 1.00 90.94 86 PRO A CA 1
ATOM 696 C C . PRO A 1 86 ? -7.925 -5.514 -5.412 1.00 90.94 86 PRO A C 1
ATOM 698 O O . PRO A 1 86 ? -8.518 -6.511 -4.994 1.00 90.94 86 PRO A O 1
ATOM 701 N N . ALA A 1 87 ? -8.306 -4.270 -5.127 1.00 89.25 87 ALA A N 1
ATOM 702 C CA . ALA A 1 87 ? -9.614 -3.999 -4.558 1.00 89.25 87 ALA A CA 1
ATOM 703 C C . ALA A 1 87 ? -10.698 -4.363 -5.583 1.00 89.25 87 ALA A C 1
ATOM 705 O O . ALA A 1 87 ? -10.529 -4.130 -6.783 1.00 89.25 87 ALA A O 1
ATOM 706 N N . SER A 1 88 ? -11.799 -4.929 -5.106 1.00 88.56 88 SER A N 1
ATOM 707 C CA . SER A 1 88 ? -12.973 -5.256 -5.911 1.00 88.56 88 SER A CA 1
ATOM 708 C C . SER A 1 88 ? -14.209 -4.619 -5.296 1.00 88.56 88 SER A C 1
ATOM 710 O O . SER A 1 88 ? -14.292 -4.450 -4.082 1.00 88.56 88 SER A O 1
ATOM 712 N N . SER A 1 89 ? -15.174 -4.262 -6.132 1.00 84.56 89 SER A N 1
ATOM 713 C CA . SER A 1 89 ? -16.463 -3.745 -5.683 1.00 84.56 89 SER A CA 1
ATOM 714 C C . SER A 1 89 ? -17.540 -4.718 -6.136 1.00 84.56 89 SER A C 1
ATOM 716 O O . SER A 1 89 ? -17.709 -4.925 -7.336 1.00 84.56 89 SER A O 1
ATOM 718 N N . ASP A 1 90 ? -18.248 -5.300 -5.176 1.00 81.56 90 ASP A N 1
ATOM 719 C CA . ASP A 1 90 ? -19.472 -6.057 -5.417 1.00 81.56 90 ASP A CA 1
ATOM 720 C C . ASP A 1 90 ? -20.691 -5.150 -5.193 1.00 81.56 90 ASP A C 1
ATOM 722 O O . ASP A 1 90 ? -20.567 -4.042 -4.666 1.00 81.56 90 ASP A O 1
ATOM 726 N N . ALA A 1 91 ? -21.882 -5.618 -5.581 1.00 73.94 91 ALA A N 1
ATOM 727 C CA . ALA A 1 91 ? -23.121 -4.830 -5.556 1.00 73.94 91 ALA A CA 1
ATOM 728 C C . ALA A 1 91 ? -23.425 -4.160 -4.198 1.00 73.94 91 ALA A C 1
ATOM 730 O O . ALA A 1 91 ? -23.986 -3.067 -4.176 1.00 73.94 91 ALA A O 1
ATOM 731 N N . ASP A 1 92 ? -23.009 -4.778 -3.088 1.00 71.12 92 ASP A N 1
ATOM 732 C CA . ASP A 1 92 ? -23.311 -4.314 -1.729 1.00 71.12 92 ASP A CA 1
ATOM 733 C C . ASP A 1 92 ? -22.075 -3.854 -0.930 1.00 71.12 92 ASP A C 1
ATOM 735 O O . ASP A 1 92 ? -22.210 -3.359 0.199 1.00 71.12 92 ASP A O 1
ATOM 739 N N . GLN A 1 93 ? -20.856 -4.041 -1.456 1.00 77.38 93 GLN A N 1
ATOM 740 C CA . GLN A 1 93 ? -19.643 -3.915 -0.645 1.00 77.38 93 GLN A CA 1
ATOM 741 C C . GLN A 1 93 ? -18.360 -3.707 -1.457 1.00 77.38 93 GLN A C 1
ATOM 743 O O . GLN A 1 93 ? -18.083 -4.415 -2.421 1.00 77.38 93 GLN A O 1
ATOM 748 N N . GLU A 1 94 ? -17.521 -2.779 -0.996 1.00 85.38 94 GLU A N 1
ATOM 749 C CA . GLU A 1 94 ? -16.117 -2.719 -1.402 1.00 85.38 94 GLU A CA 1
ATOM 750 C C . GLU A 1 94 ? -15.299 -3.752 -0.628 1.00 85.38 94 GLU A C 1
ATOM 752 O O . GLU A 1 94 ? -15.431 -3.873 0.591 1.00 85.38 94 GLU A O 1
ATOM 757 N N . HIS A 1 95 ? -14.426 -4.462 -1.328 1.00 89.69 95 HIS A N 1
ATOM 758 C CA . HIS A 1 95 ? -13.481 -5.413 -0.775 1.00 89.69 95 HIS A CA 1
ATOM 759 C C . HIS A 1 95 ? -12.054 -4.935 -1.065 1.00 89.69 95 HIS A C 1
ATOM 761 O O . HIS A 1 95 ? -11.607 -4.902 -2.210 1.00 89.69 95 HIS A O 1
ATOM 767 N N . ILE A 1 96 ? -11.330 -4.553 -0.014 1.00 91.00 96 ILE A N 1
ATOM 768 C CA . ILE A 1 96 ? -9.992 -3.961 -0.085 1.00 91.00 96 ILE A CA 1
ATOM 769 C C . ILE A 1 96 ? -9.041 -4.869 0.704 1.00 91.00 96 ILE A C 1
ATOM 771 O O . ILE A 1 96 ? -8.830 -4.646 1.892 1.00 91.00 96 ILE A O 1
ATOM 775 N N . PRO A 1 97 ? -8.451 -5.911 0.094 1.00 90.38 97 PRO A N 1
ATOM 776 C CA . PRO A 1 97 ? -7.644 -6.883 0.837 1.00 90.38 97 PRO A CA 1
ATOM 777 C C . PRO A 1 97 ? -6.346 -6.276 1.392 1.00 90.38 97 PRO A C 1
ATOM 779 O O . PRO A 1 97 ? -5.887 -6.684 2.463 1.00 90.38 97 PRO A O 1
ATOM 782 N N . VAL A 1 98 ? -5.773 -5.293 0.690 1.00 92.12 98 VAL A N 1
ATOM 783 C CA . VAL A 1 98 ? -4.543 -4.587 1.070 1.00 92.12 98 VAL A CA 1
ATOM 784 C C . VAL A 1 98 ? -4.823 -3.088 1.119 1.00 92.12 98 VAL A C 1
ATOM 786 O O . VAL A 1 98 ? -4.984 -2.445 0.081 1.00 92.12 98 VAL A O 1
ATOM 789 N N . LEU A 1 99 ? -4.865 -2.525 2.325 1.00 92.19 99 LEU A N 1
ATOM 790 C CA . LEU A 1 99 ? -5.062 -1.095 2.545 1.00 92.19 99 LEU A CA 1
ATOM 791 C C . LEU A 1 99 ? -3.709 -0.419 2.758 1.00 92.19 99 LE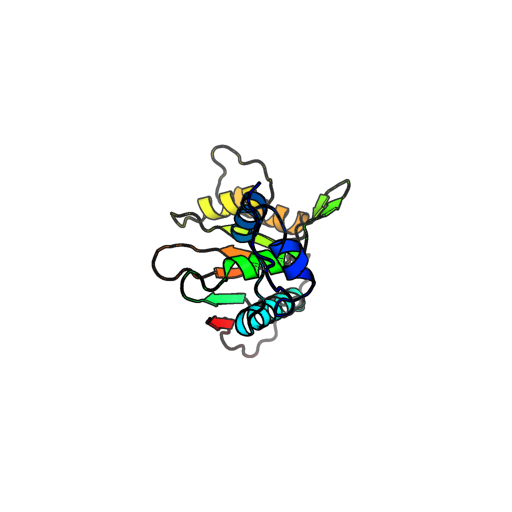U A C 1
ATOM 793 O O . LEU A 1 99 ? -2.950 -0.817 3.637 1.00 92.19 99 LEU A O 1
ATOM 797 N N . VAL A 1 100 ? -3.411 0.617 1.976 1.00 90.81 100 VAL A N 1
ATOM 798 C CA . VAL A 1 100 ? -2.176 1.400 2.115 1.00 90.81 100 VAL A CA 1
ATOM 799 C C . VAL A 1 100 ? -2.519 2.762 2.701 1.00 90.81 100 VAL A C 1
ATOM 801 O O . VAL A 1 100 ? -3.342 3.485 2.145 1.00 90.81 100 VAL A O 1
ATOM 804 N N . VAL A 1 101 ? -1.880 3.117 3.812 1.00 89.75 101 VAL A N 1
ATOM 805 C CA . VAL A 1 101 ? -2.062 4.396 4.503 1.00 89.75 101 VAL A CA 1
ATOM 806 C C . VAL A 1 101 ? -0.715 5.084 4.622 1.00 89.75 101 VAL A C 1
ATOM 808 O O . VAL A 1 101 ? 0.253 4.509 5.112 1.00 89.75 101 VAL A O 1
ATOM 811 N N . GLN A 1 102 ? -0.653 6.338 4.192 1.00 85.19 102 GLN A N 1
ATOM 812 C CA . GLN A 1 102 ? 0.526 7.163 4.409 1.00 85.19 102 GLN A CA 1
ATOM 813 C C . GLN A 1 102 ? 0.454 7.816 5.791 1.00 85.19 102 GLN A C 1
ATOM 815 O O . GLN A 1 102 ? -0.567 8.405 6.156 1.00 85.19 102 GLN A O 1
ATOM 820 N N . MET A 1 103 ? 1.540 7.717 6.555 1.00 84.19 103 MET A N 1
ATOM 821 C CA . MET A 1 103 ? 1.668 8.386 7.841 1.00 84.19 103 MET A CA 1
ATOM 822 C C . MET A 1 103 ? 1.614 9.909 7.616 1.00 84.19 103 MET A C 1
ATOM 824 O O . MET A 1 103 ? 2.334 10.435 6.759 1.00 84.19 103 MET A O 1
ATOM 828 N N . PRO A 1 104 ? 0.745 10.636 8.338 1.00 80.12 104 PRO A N 1
ATOM 829 C CA . PRO A 1 104 ? 0.700 12.089 8.262 1.00 80.12 104 PRO A CA 1
ATOM 830 C C . PRO A 1 104 ? 2.019 12.694 8.760 1.00 80.12 104 PRO A C 1
ATOM 832 O O . PRO A 1 104 ? 2.633 12.174 9.687 1.00 80.12 104 PRO A O 1
ATOM 835 N N . SER A 1 105 ? 2.412 13.836 8.186 1.00 75.44 105 SER A N 1
ATOM 836 C CA . SER A 1 105 ? 3.664 14.540 8.518 1.00 75.44 105 SER A CA 1
ATOM 837 C C . SER A 1 105 ? 3.793 14.917 9.998 1.00 75.44 105 SER A C 1
ATOM 839 O O . SER A 1 105 ? 4.897 15.029 10.512 1.00 75.44 105 SER A O 1
ATOM 841 N N . GLU A 1 106 ? 2.667 15.100 10.687 1.00 79.88 106 GLU A N 1
ATOM 842 C CA . GLU A 1 106 ? 2.605 15.189 12.144 1.00 79.88 106 GLU A CA 1
ATOM 843 C C . GLU A 1 106 ? 1.932 13.916 12.671 1.00 79.88 106 GLU A C 1
ATOM 845 O O . GLU A 1 106 ? 0.717 13.755 12.480 1.00 79.88 106 GLU A O 1
ATOM 850 N N . PRO A 1 107 ? 2.673 13.002 13.321 1.00 71.25 107 PRO A N 1
ATOM 851 C CA . PRO A 1 107 ? 2.093 11.773 13.832 1.00 71.25 107 PRO A CA 1
ATOM 852 C C . PRO A 1 107 ? 1.155 12.099 14.997 1.00 71.25 107 PRO A C 1
ATOM 854 O O . PRO A 1 107 ? 1.571 12.511 16.078 1.00 71.25 107 PRO A O 1
ATOM 857 N N . SER A 1 108 ? -0.145 11.915 14.779 1.00 86.56 108 SER A N 1
ATOM 858 C CA . SER A 1 108 ? -1.149 11.947 15.839 1.00 86.56 108 SER A CA 1
ATOM 859 C C . SER A 1 108 ? -2.169 10.841 15.622 1.00 86.56 108 SER A C 1
ATOM 861 O O . SER A 1 108 ? -2.503 10.502 14.484 1.00 86.56 108 SER A O 1
ATOM 863 N N . VAL A 1 109 ? -2.692 10.290 16.718 1.00 86.94 109 VAL A N 1
ATOM 864 C CA . VAL A 1 109 ? -3.671 9.193 16.665 1.00 86.94 109 VAL A CA 1
ATOM 865 C C . VAL A 1 109 ? -4.909 9.610 15.864 1.00 86.94 109 VAL A C 1
ATOM 867 O O . VAL A 1 109 ? -5.407 8.853 15.035 1.00 86.94 109 VAL A O 1
ATOM 870 N N . ILE A 1 110 ? -5.363 10.854 16.044 1.00 88.12 110 ILE A N 1
ATOM 871 C CA . ILE A 1 110 ? -6.497 11.409 15.295 1.00 88.12 110 ILE A CA 1
ATOM 872 C C . ILE A 1 110 ? -6.173 11.470 13.801 1.00 88.12 110 ILE A C 1
ATOM 874 O O . ILE A 1 110 ? -6.952 10.972 12.995 1.00 88.12 110 ILE A O 1
ATOM 878 N N . ARG A 1 111 ? -5.028 12.048 13.410 1.00 88.00 111 ARG A N 1
ATOM 879 C CA . ARG A 1 111 ? -4.657 12.166 11.990 1.00 88.00 111 ARG A CA 1
ATOM 880 C C . ARG A 1 111 ? -4.467 10.792 11.341 1.00 88.00 111 ARG A C 1
ATOM 882 O O . ARG A 1 111 ? -4.843 10.630 10.186 1.00 88.00 111 ARG A O 1
ATOM 889 N N . PHE A 1 112 ? -3.958 9.806 12.081 1.00 88.25 112 PHE A N 1
ATOM 890 C CA . PHE A 1 112 ? -3.876 8.424 11.614 1.00 88.25 112 PHE A CA 1
ATOM 891 C C . PHE A 1 112 ? -5.261 7.835 11.329 1.00 88.25 112 PHE A C 1
ATOM 893 O O . PHE A 1 112 ? -5.491 7.351 10.224 1.00 88.25 112 PHE A O 1
ATOM 900 N N . TYR A 1 113 ? -6.211 7.934 12.265 1.00 90.75 113 TYR A N 1
ATOM 901 C CA . TYR A 1 113 ? -7.571 7.447 12.017 1.00 90.75 113 TYR A CA 1
ATOM 902 C C . TYR A 1 113 ? -8.279 8.220 10.899 1.00 90.75 113 TYR A C 1
ATOM 904 O O . TYR A 1 113 ? -9.032 7.617 10.142 1.00 90.75 113 TYR A O 1
ATOM 912 N N . VAL A 1 114 ? -8.022 9.525 10.742 1.00 90.19 114 VAL A N 1
ATOM 913 C CA . VAL A 1 114 ? -8.519 10.296 9.589 1.00 90.19 114 VAL A CA 1
ATOM 914 C C . VAL A 1 114 ? -7.967 9.715 8.287 1.00 90.19 114 VAL A C 1
ATOM 916 O O . VAL A 1 114 ? -8.742 9.456 7.371 1.00 90.19 114 VAL A O 1
ATOM 919 N N . ALA A 1 115 ? -6.654 9.479 8.207 1.00 89.69 115 ALA A N 1
ATOM 920 C CA . ALA A 1 115 ? -6.009 8.923 7.019 1.00 89.69 115 ALA A CA 1
ATOM 921 C C . ALA A 1 115 ? -6.514 7.507 6.701 1.00 89.69 115 ALA A C 1
ATOM 923 O O . ALA A 1 115 ? -6.779 7.188 5.547 1.00 89.69 115 ALA A O 1
ATOM 924 N N . LEU A 1 116 ? -6.714 6.683 7.728 1.00 91.25 116 LEU A N 1
ATOM 925 C CA . LEU A 1 116 ? -7.244 5.327 7.618 1.00 91.25 116 LEU A CA 1
ATOM 926 C C . LEU A 1 116 ? -8.692 5.313 7.103 1.00 91.25 116 LEU A C 1
ATOM 928 O O . LEU A 1 116 ? -9.011 4.566 6.183 1.00 91.25 116 LEU A O 1
ATOM 932 N N . LEU A 1 117 ? -9.561 6.159 7.667 1.00 91.69 117 LEU A N 1
ATOM 933 C CA . LEU A 1 117 ? -10.948 6.316 7.217 1.00 91.69 117 LEU A CA 1
ATOM 934 C C . LEU A 1 117 ? -11.014 6.851 5.781 1.00 91.69 117 LEU A C 1
ATOM 936 O O . LEU A 1 117 ? -11.780 6.328 4.975 1.00 91.69 117 LEU A O 1
ATOM 940 N N . ALA A 1 118 ? -10.179 7.838 5.448 1.00 90.50 118 ALA A N 1
ATOM 941 C CA . ALA A 1 118 ? -10.081 8.380 4.097 1.00 90.50 118 ALA A CA 1
ATOM 942 C C . ALA A 1 118 ? -9.600 7.329 3.083 1.00 90.50 118 ALA A C 1
ATOM 944 O O . ALA A 1 118 ? -10.148 7.251 1.987 1.00 90.50 118 ALA A O 1
ATOM 945 N N . ALA A 1 119 ? -8.632 6.483 3.454 1.00 90.25 119 ALA A N 1
ATOM 946 C CA . ALA A 1 119 ? -8.128 5.408 2.597 1.00 90.25 119 ALA A CA 1
ATOM 947 C C . ALA A 1 119 ? -9.187 4.331 2.288 1.00 90.25 119 ALA A C 1
ATOM 949 O O . ALA A 1 119 ? -9.077 3.649 1.275 1.00 90.25 119 ALA A O 1
ATOM 950 N N . MET A 1 120 ? -10.217 4.196 3.132 1.00 89.81 120 MET A N 1
ATOM 951 C CA . MET A 1 120 ? -11.380 3.324 2.908 1.00 89.81 120 MET A CA 1
ATOM 952 C C . MET A 1 120 ? -12.575 4.055 2.266 1.00 89.81 120 MET A C 1
ATOM 954 O O . MET A 1 120 ? -13.678 3.519 2.263 1.00 89.81 120 MET A O 1
ATOM 958 N N . GLY A 1 121 ? -12.410 5.305 1.814 1.00 87.81 121 GLY A N 1
ATOM 959 C CA . GLY A 1 121 ? -13.495 6.090 1.209 1.00 87.81 121 GLY A CA 1
ATOM 960 C C . GLY A 1 121 ? -14.594 6.532 2.186 1.00 87.81 121 GLY A C 1
ATOM 961 O O . GLY A 1 121 ? -15.678 6.934 1.765 1.00 87.81 121 GLY A O 1
ATOM 962 N N . ALA A 1 122 ? -14.354 6.465 3.499 1.00 87.62 122 ALA A N 1
ATOM 963 C CA . ALA A 1 122 ? -15.369 6.780 4.495 1.00 87.62 122 ALA A CA 1
ATOM 964 C C . ALA A 1 122 ? -15.593 8.298 4.638 1.00 87.62 122 ALA A C 1
ATOM 966 O O . ALA A 1 122 ? -14.629 9.071 4.645 1.00 87.62 122 ALA A O 1
ATOM 967 N N . PRO 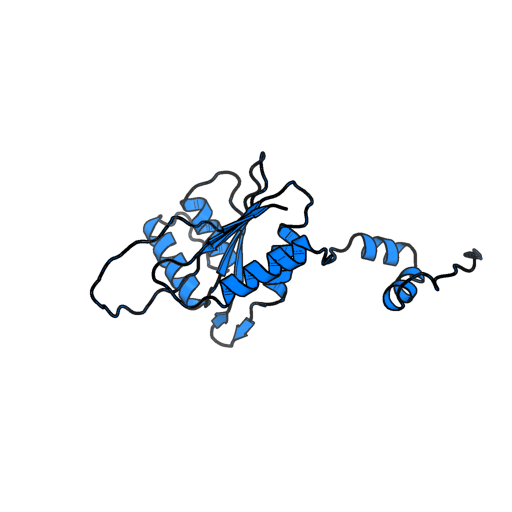A 1 123 ? -16.845 8.751 4.838 1.00 82.62 123 PRO A N 1
ATOM 968 C CA . PRO A 1 123 ? -17.128 10.163 5.051 1.00 82.62 123 PRO A CA 1
ATOM 969 C C . PRO A 1 123 ? -16.513 10.649 6.368 1.00 82.62 123 PRO A C 1
ATOM 971 O O . PRO A 1 123 ? -16.754 10.092 7.443 1.00 82.62 123 PRO A O 1
ATOM 974 N N . LEU A 1 124 ? -15.746 11.736 6.291 1.00 81.31 124 LEU A N 1
ATOM 975 C CA . LEU A 1 124 ? -15.133 12.370 7.453 1.00 81.31 124 LEU A CA 1
ATOM 976 C C . LEU A 1 124 ? -16.097 13.393 8.057 1.00 81.31 124 LEU A C 1
ATOM 978 O O . LEU A 1 124 ? -16.532 14.333 7.395 1.00 81.31 124 LEU A O 1
ATOM 982 N N . ARG A 1 125 ? -16.426 13.226 9.340 1.00 77.00 125 ARG A N 1
ATOM 983 C CA . ARG A 1 125 ? -17.231 14.210 10.075 1.00 77.00 125 ARG A CA 1
ATOM 984 C C . ARG A 1 125 ? -16.365 15.397 10.507 1.00 77.00 125 ARG A C 1
ATOM 986 O O . ARG A 1 125 ? -15.205 15.196 10.860 1.00 77.00 125 ARG A O 1
ATOM 993 N N . PRO A 1 126 ? -16.912 16.621 10.571 1.00 67.56 126 PRO A N 1
ATOM 994 C CA . PRO A 1 126 ? -16.229 17.746 11.195 1.00 67.56 126 PRO A CA 1
ATOM 995 C C . PRO A 1 126 ? -16.251 17.564 12.724 1.00 67.56 126 PRO A C 1
ATOM 997 O O . PRO A 1 126 ? -17.300 17.694 13.346 1.00 67.56 126 PRO A O 1
ATOM 1000 N N . ARG A 1 127 ? -15.088 17.283 13.332 1.00 74.00 127 ARG A N 1
ATOM 1001 C CA . ARG A 1 127 ? -14.868 17.026 14.782 1.00 74.00 127 ARG A CA 1
ATOM 1002 C C . ARG A 1 127 ? -15.346 15.657 15.310 1.00 74.00 127 ARG A C 1
ATOM 1004 O O . ARG A 1 127 ? -16.139 15.603 16.250 1.00 74.00 127 ARG A O 1
ATOM 1011 N N . PRO A 1 128 ? -14.850 14.542 14.761 1.00 74.88 128 PRO A N 1
ATOM 1012 C CA . PRO A 1 128 ? -15.139 13.231 15.318 1.00 74.88 128 PRO A CA 1
ATOM 1013 C C . PRO A 1 128 ? -14.358 13.031 16.628 1.00 74.88 128 PRO A C 1
ATOM 1015 O O . PRO A 1 128 ? -13.225 13.498 16.768 1.00 74.88 128 PRO A O 1
ATOM 1018 N N . ARG A 1 129 ? -14.958 12.349 17.608 1.00 86.38 129 ARG A N 1
ATOM 1019 C CA . ARG A 1 129 ? -14.254 11.994 18.849 1.00 86.38 129 ARG A CA 1
ATOM 1020 C C . ARG A 1 129 ? -13.378 10.772 18.605 1.00 86.38 129 ARG A C 1
ATOM 1022 O O . ARG A 1 129 ? -13.792 9.849 17.910 1.00 86.38 129 ARG A O 1
ATOM 1029 N N . LEU A 1 130 ? -12.197 10.732 19.219 1.00 88.56 130 LEU A N 1
ATOM 1030 C CA . LEU A 1 130 ? -11.233 9.648 19.005 1.00 88.56 130 LEU A CA 1
ATOM 1031 C C . LEU A 1 130 ? -11.830 8.232 19.204 1.00 88.56 130 LEU A C 1
ATOM 1033 O O . LEU A 1 130 ? -11.641 7.407 18.312 1.00 88.56 130 LEU A O 1
ATOM 1037 N N . PRO A 1 131 ? -12.609 7.945 20.269 1.00 89.38 131 PRO A N 1
ATOM 1038 C CA . PRO A 1 131 ? -13.212 6.619 20.438 1.00 89.38 131 PRO A CA 1
ATOM 1039 C C . PRO A 1 131 ? -14.197 6.249 19.320 1.00 89.38 131 PRO A C 1
ATOM 1041 O O . PRO A 1 131 ? -14.262 5.096 18.905 1.00 89.38 131 PRO A O 1
ATOM 1044 N N . GLU A 1 132 ? -14.948 7.226 18.805 1.00 89.31 132 GLU A N 1
ATOM 1045 C CA . GLU A 1 132 ? -15.901 7.017 17.708 1.00 89.31 132 GLU A CA 1
ATOM 1046 C C . GLU A 1 132 ? -15.165 6.735 16.393 1.00 89.31 132 GLU A C 1
ATOM 1048 O O . GLU A 1 132 ? -15.576 5.865 15.627 1.00 89.31 132 GLU A O 1
ATOM 1053 N N . MET A 1 133 ? -14.051 7.433 16.148 1.00 89.00 133 MET A N 1
ATOM 1054 C CA . MET A 1 133 ? -13.195 7.190 14.985 1.00 89.00 133 MET A CA 1
ATOM 1055 C C . MET A 1 133 ? -12.588 5.796 15.009 1.00 89.00 133 MET A C 1
ATOM 1057 O O . MET A 1 133 ? -12.603 5.112 13.991 1.00 89.00 133 MET A O 1
ATOM 1061 N N . GLU A 1 134 ? -12.062 5.379 16.159 1.00 90.12 134 GLU A N 1
ATOM 1062 C CA . GLU A 1 134 ? -11.475 4.055 16.332 1.00 90.12 134 GLU A CA 1
ATOM 1063 C C . GLU A 1 134 ? -12.516 2.961 16.085 1.00 90.12 134 GLU A C 1
ATOM 1065 O O . GLU A 1 134 ? -12.286 2.048 15.290 1.00 90.12 134 GLU A O 1
ATOM 1070 N N . GLN A 1 135 ? -13.694 3.078 16.702 1.00 90.00 135 GLN A N 1
ATOM 1071 C CA . GLN A 1 135 ? -14.779 2.121 16.500 1.00 90.00 135 GLN A CA 1
ATOM 1072 C C . GLN A 1 135 ? -15.225 2.060 15.038 1.00 90.00 135 GLN A C 1
ATOM 1074 O O . GLN A 1 135 ? -15.398 0.964 14.501 1.00 90.00 135 GLN A O 1
ATOM 1079 N N . LEU A 1 136 ? -15.376 3.216 14.386 1.00 90.88 136 LEU A N 1
ATOM 1080 C CA . LEU A 1 136 ? -15.753 3.291 12.979 1.00 90.88 136 LEU A CA 1
ATOM 1081 C C . LEU A 1 136 ? -14.677 2.682 12.077 1.00 90.88 136 LEU A C 1
ATOM 1083 O O . LEU A 1 136 ? -15.000 1.873 11.211 1.00 90.88 136 LEU A O 1
ATOM 1087 N N . ALA A 1 137 ? -13.407 3.018 12.298 1.00 91.44 137 ALA A N 1
ATOM 1088 C CA . ALA A 1 137 ? -12.296 2.490 11.521 1.00 91.44 137 ALA A CA 1
ATOM 1089 C C . ALA A 1 137 ? -12.209 0.966 11.657 1.00 91.44 137 ALA A C 1
ATOM 1091 O O . ALA A 1 137 ? -12.163 0.265 10.652 1.00 91.44 137 ALA A O 1
ATOM 1092 N N . LEU A 1 138 ? -12.286 0.430 12.879 1.00 90.56 138 LEU A N 1
ATOM 1093 C CA . LEU A 1 138 ? -12.292 -1.017 13.109 1.00 90.56 138 LEU A CA 1
ATOM 1094 C C . LEU A 1 138 ? -13.524 -1.699 12.505 1.00 90.56 138 LEU A C 1
ATOM 1096 O O . LEU A 1 138 ? -13.429 -2.832 12.041 1.00 90.56 138 LEU A O 1
ATOM 1100 N N . ALA A 1 139 ? -14.697 -1.064 12.533 1.00 89.88 139 ALA A N 1
ATOM 1101 C CA . ALA A 1 139 ? -15.895 -1.604 11.896 1.00 89.88 139 ALA A CA 1
ATOM 1102 C C . ALA A 1 139 ? -15.742 -1.659 10.369 1.00 89.88 139 ALA A C 1
ATOM 1104 O O . ALA A 1 139 ? -16.051 -2.684 9.763 1.00 89.88 139 ALA A O 1
ATOM 1105 N N . LEU A 1 140 ? -15.215 -0.595 9.764 1.00 90.56 140 LEU A N 1
ATOM 1106 C CA . LEU A 1 140 ? -15.003 -0.515 8.324 1.00 90.56 140 LEU A CA 1
ATOM 1107 C C . LEU A 1 140 ? -13.907 -1.458 7.848 1.00 90.56 140 LEU A C 1
ATOM 1109 O O . LEU A 1 140 ? -14.147 -2.168 6.885 1.00 90.56 140 LEU A O 1
ATOM 1113 N N . LEU A 1 141 ? -12.782 -1.569 8.557 1.00 90.12 141 LEU A N 1
ATOM 1114 C CA . LEU A 1 141 ? -11.718 -2.521 8.218 1.00 90.12 141 LEU A CA 1
ATOM 1115 C C . LEU A 1 141 ? -12.240 -3.962 8.142 1.00 90.12 141 LEU A C 1
ATOM 1117 O O . LEU A 1 141 ? -11.873 -4.698 7.230 1.00 90.12 141 LEU A O 1
ATOM 1121 N N . ARG A 1 142 ? -13.143 -4.356 9.058 1.00 87.25 142 ARG A N 1
ATOM 1122 C CA . ARG A 1 142 ? -13.842 -5.653 8.967 1.00 87.25 142 ARG A CA 1
ATOM 1123 C C . ARG A 1 142 ? -14.764 -5.705 7.763 1.00 87.25 142 ARG A C 1
ATOM 1125 O O . ARG A 1 142 ? -14.776 -6.703 7.055 1.00 87.25 142 ARG A O 1
ATOM 1132 N N . LYS A 1 143 ? -15.576 -4.659 7.587 1.00 88.75 143 LYS A N 1
ATOM 1133 C CA . LYS A 1 143 ? -16.598 -4.605 6.547 1.00 88.75 143 LYS A CA 1
ATOM 1134 C C . LYS A 1 143 ? -15.949 -4.709 5.172 1.00 88.75 143 LYS A C 1
ATOM 1136 O O . LYS A 1 143 ? -16.378 -5.535 4.390 1.00 88.75 143 LYS A O 1
ATOM 1141 N N . VAL A 1 144 ? -14.906 -3.944 4.887 1.00 89.44 144 VAL A N 1
ATOM 1142 C CA . VAL A 1 144 ? -14.226 -3.982 3.586 1.00 89.44 144 VAL A CA 1
ATOM 1143 C C . VAL A 1 144 ? -13.244 -5.150 3.441 1.00 89.44 144 VAL A C 1
ATOM 1145 O O . VAL A 1 144 ? -12.554 -5.254 2.435 1.00 89.44 144 VAL A O 1
ATOM 1148 N N . GLY A 1 145 ? -13.159 -6.043 4.434 1.00 87.88 145 GLY A N 1
ATOM 1149 C CA . GLY A 1 145 ? -12.342 -7.253 4.343 1.00 87.88 145 GLY A CA 1
ATOM 1150 C C . GLY A 1 145 ? -10.834 -6.997 4.309 1.00 87.88 145 GLY A C 1
ATOM 1151 O O . GLY A 1 145 ? -10.106 -7.766 3.683 1.00 87.88 145 GLY A O 1
ATOM 1152 N N . VAL A 1 146 ? -10.340 -5.946 4.976 1.00 89.56 146 VAL A N 1
ATOM 1153 C CA . VAL A 1 146 ? -8.900 -5.641 4.992 1.00 89.56 146 VAL A CA 1
ATOM 1154 C C . VAL A 1 146 ? -8.134 -6.756 5.689 1.00 89.56 146 VAL A C 1
ATOM 1156 O O . VAL A 1 146 ? -8.278 -6.991 6.890 1.00 89.56 146 VAL A O 1
ATOM 1159 N N . ARG A 1 147 ? -7.272 -7.427 4.922 1.00 86.81 147 ARG A N 1
ATOM 1160 C CA . ARG A 1 147 ? -6.399 -8.500 5.406 1.00 86.81 147 ARG A CA 1
ATOM 1161 C C . ARG A 1 147 ? -5.013 -7.993 5.772 1.00 86.81 147 ARG A C 1
ATOM 1163 O O . ARG A 1 147 ? -4.393 -8.556 6.668 1.00 86.81 147 ARG A O 1
ATOM 1170 N N . MET A 1 148 ? -4.541 -6.939 5.115 1.00 89.31 148 MET A N 1
ATOM 1171 C CA . MET A 1 148 ? -3.240 -6.338 5.387 1.00 89.31 148 MET A CA 1
ATOM 1172 C C . MET A 1 148 ? -3.321 -4.812 5.344 1.00 89.31 148 MET A C 1
ATOM 1174 O O . MET A 1 148 ? -3.752 -4.240 4.346 1.00 89.31 148 MET A O 1
ATOM 1178 N N . LEU A 1 149 ? -2.866 -4.158 6.413 1.00 90.31 149 LEU A N 1
ATOM 1179 C CA . LEU A 1 149 ? -2.587 -2.726 6.445 1.00 90.31 149 LEU A CA 1
ATOM 1180 C C . LEU A 1 149 ? -1.096 -2.480 6.215 1.00 90.31 149 LEU A C 1
ATOM 1182 O O . LEU A 1 149 ? -0.242 -3.005 6.934 1.00 90.31 149 LEU A O 1
ATOM 1186 N N . VAL A 1 150 ? -0.800 -1.628 5.247 1.00 90.44 150 VAL A N 1
ATOM 1187 C CA . VAL A 1 150 ? 0.535 -1.105 4.982 1.00 90.44 150 VAL A CA 1
ATOM 1188 C C . VAL A 1 150 ? 0.579 0.346 5.439 1.00 90.44 150 VAL A C 1
ATOM 1190 O O . VAL A 1 150 ? -0.249 1.147 5.011 1.00 90.44 150 VAL A O 1
ATOM 1193 N N . ILE A 1 151 ? 1.550 0.687 6.282 1.00 88.12 151 ILE A N 1
ATOM 1194 C CA . ILE A 1 151 ? 1.786 2.047 6.758 1.00 88.12 151 ILE A CA 1
ATOM 1195 C C . ILE A 1 151 ? 3.086 2.549 6.131 1.00 88.12 151 ILE A C 1
ATOM 1197 O O . ILE A 1 151 ? 4.164 1.998 6.343 1.00 88.12 151 ILE A O 1
ATOM 1201 N N . VAL A 1 152 ? 2.982 3.602 5.331 1.00 83.00 152 VAL A N 1
ATOM 1202 C CA . VAL A 1 152 ? 4.135 4.227 4.678 1.00 83.00 152 VAL A CA 1
ATOM 1203 C C . VAL A 1 152 ? 4.561 5.432 5.503 1.00 83.00 152 VAL A C 1
ATOM 1205 O O . VAL A 1 152 ? 3.807 6.404 5.568 1.00 83.00 152 VAL A O 1
ATOM 1208 N N . ASP A 1 153 ? 5.749 5.389 6.107 1.00 76.81 153 ASP A N 1
ATOM 1209 C CA . ASP A 1 153 ? 6.333 6.536 6.800 1.00 76.81 153 ASP A CA 1
ATOM 1210 C C . ASP A 1 153 ? 7.443 7.178 5.950 1.00 76.81 153 ASP A C 1
ATOM 1212 O O . ASP A 1 153 ? 8.356 6.523 5.451 1.00 76.81 153 ASP A O 1
ATOM 1216 N N . ASN A 1 154 ? 7.331 8.491 5.754 1.00 65.62 154 ASN A N 1
ATOM 1217 C CA . ASN A 1 154 ? 8.255 9.294 4.955 1.00 65.62 154 ASN A CA 1
ATOM 1218 C C . ASN A 1 154 ? 8.992 10.347 5.808 1.00 65.62 154 ASN A C 1
ATOM 1220 O O . ASN A 1 154 ? 9.590 11.268 5.247 1.00 65.62 154 ASN A O 1
ATOM 1224 N N . LEU A 1 155 ? 8.945 10.258 7.144 1.00 55.78 155 LEU A N 1
ATOM 1225 C CA . LEU A 1 155 ? 9.579 11.215 8.056 1.00 55.78 155 LEU A CA 1
ATOM 1226 C C . LEU A 1 155 ? 11.122 11.179 7.975 1.00 55.78 155 LEU A C 1
ATOM 1228 O O . LEU A 1 155 ? 11.807 10.429 8.658 1.00 55.78 155 LEU A O 1
ATOM 1232 N N . SER A 1 156 ? 11.650 12.047 7.109 1.00 48.41 156 SER A N 1
ATOM 1233 C CA . SER A 1 156 ? 12.914 12.814 7.096 1.00 48.41 156 SER A CA 1
ATOM 1234 C C . SER A 1 156 ? 14.261 12.244 7.591 1.00 48.41 156 SER A C 1
ATOM 1236 O O . SER A 1 156 ? 15.242 12.981 7.508 1.00 48.41 156 SER A O 1
ATOM 1238 N N . ARG A 1 157 ? 14.411 10.997 8.055 1.00 50.31 157 ARG A N 1
ATOM 1239 C CA . ARG A 1 157 ? 15.748 10.432 8.367 1.00 50.31 157 ARG A CA 1
ATOM 1240 C C . ARG A 1 157 ? 15.976 9.010 7.872 1.00 50.31 157 ARG A C 1
ATOM 1242 O O . ARG A 1 157 ? 17.039 8.774 7.318 1.00 50.31 157 ARG A O 1
ATOM 1249 N N . ASN A 1 158 ? 14.984 8.131 7.968 1.00 47.78 158 ASN A N 1
ATOM 1250 C CA . ASN A 1 158 ? 14.984 6.792 7.378 1.00 47.78 158 ASN A CA 1
ATOM 1251 C C . ASN A 1 158 ? 13.570 6.543 6.839 1.00 47.78 158 ASN A C 1
ATOM 1253 O O . ASN A 1 158 ? 12.610 6.561 7.600 1.00 47.78 158 ASN A O 1
ATOM 1257 N N . GLN A 1 159 ? 13.415 6.437 5.517 1.00 56.22 159 GLN A N 1
ATOM 1258 C CA . GLN A 1 159 ? 12.115 6.211 4.873 1.00 56.22 159 GLN A CA 1
ATOM 1259 C C . GLN A 1 159 ? 11.680 4.757 5.085 1.00 56.22 159 GLN A C 1
ATOM 1261 O O . GLN A 1 159 ? 11.843 3.929 4.184 1.00 56.22 159 GLN A O 1
ATOM 1266 N N . ASP A 1 160 ? 11.191 4.438 6.273 1.00 59.88 160 ASP A N 1
ATOM 1267 C CA . ASP A 1 160 ? 10.828 3.078 6.650 1.00 59.88 160 ASP A CA 1
ATOM 1268 C C . ASP A 1 160 ? 9.357 2.816 6.314 1.00 59.88 160 ASP A C 1
ATOM 1270 O O . ASP A 1 160 ? 8.462 3.600 6.629 1.00 59.88 160 ASP A O 1
ATOM 1274 N N . ILE A 1 161 ? 9.083 1.696 5.646 1.00 57.06 161 ILE A N 1
ATOM 1275 C CA . ILE A 1 161 ? 7.710 1.251 5.409 1.00 57.06 161 ILE A CA 1
ATOM 1276 C C . ILE A 1 161 ? 7.393 0.171 6.434 1.00 57.06 161 ILE A C 1
ATOM 1278 O O . ILE A 1 161 ? 7.894 -0.950 6.352 1.00 57.06 161 ILE A O 1
ATOM 1282 N N . ALA A 1 162 ? 6.521 0.494 7.382 1.00 56.91 162 ALA A N 1
ATOM 1283 C CA . ALA A 1 162 ? 5.999 -0.470 8.333 1.00 56.91 162 ALA A CA 1
ATOM 1284 C C . ALA A 1 162 ? 4.795 -1.197 7.725 1.00 56.91 162 ALA A C 1
ATOM 1286 O O . ALA A 1 162 ? 3.727 -0.627 7.508 1.00 56.91 162 ALA A O 1
ATOM 1287 N N . VAL A 1 163 ? 4.939 -2.491 7.465 1.00 54.28 163 VAL A N 1
ATOM 1288 C CA . VAL A 1 163 ? 3.835 -3.349 7.038 1.00 54.28 163 VAL A CA 1
ATOM 1289 C C . VAL A 1 163 ? 3.310 -4.098 8.255 1.00 54.28 163 VAL A C 1
ATOM 1291 O O . VAL A 1 163 ? 3.913 -5.050 8.749 1.00 54.28 163 VAL A O 1
ATOM 1294 N N . GLY A 1 164 ? 2.173 -3.645 8.774 1.00 50.78 164 GLY A N 1
ATOM 1295 C CA . GLY A 1 164 ? 1.618 -4.202 9.998 1.00 50.78 164 GLY A CA 1
ATOM 1296 C C . GLY A 1 164 ? 0.274 -3.602 10.384 1.00 50.78 164 GLY A C 1
ATOM 1297 O O . GLY A 1 164 ? 0.218 -2.578 11.053 1.00 50.78 164 GLY A O 1
ATOM 1298 N N . LEU A 1 165 ? -0.801 -4.292 10.007 1.00 40.12 165 LEU A N 1
ATOM 1299 C CA . LEU A 1 165 ? -1.977 -4.574 10.841 1.00 40.12 165 LEU A CA 1
ATOM 1300 C C . LEU A 1 165 ? -2.816 -5.609 10.084 1.00 40.12 165 LEU A C 1
ATOM 1302 O O . LEU A 1 165 ? -3.325 -5.330 9.000 1.00 40.12 165 LEU A O 1
ATOM 1306 N N . GLN A 1 166 ? -2.967 -6.804 10.645 1.00 47.31 166 GLN A N 1
ATOM 1307 C CA . GLN A 1 166 ? -3.876 -7.815 10.114 1.00 47.31 166 GLN A CA 1
ATOM 1308 C C . GLN A 1 166 ? -5.140 -7.824 10.967 1.00 47.31 166 GLN A C 1
ATOM 1310 O O . GLN A 1 166 ? -5.148 -8.291 12.109 1.00 47.31 166 GLN A O 1
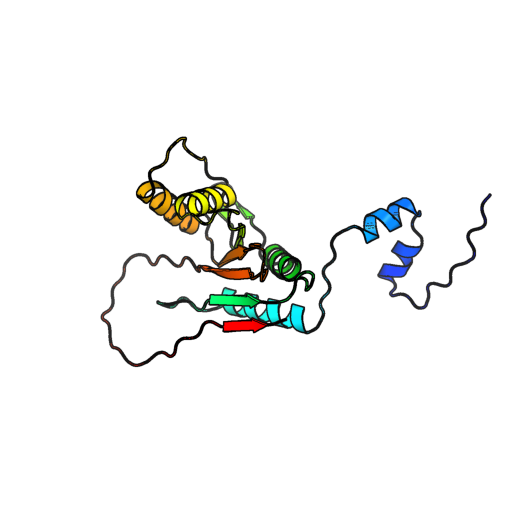ATOM 1315 N N . VAL A 1 167 ? -6.216 -7.251 10.431 1.00 44.72 167 VAL A N 1
ATOM 1316 C CA . VAL A 1 167 ? -7.494 -7.142 11.135 1.00 44.72 167 VAL A CA 1
ATOM 1317 C C . VAL A 1 167 ? -8.255 -8.460 11.019 1.00 44.72 167 VAL A C 1
ATOM 1319 O O . VAL A 1 167 ? -9.156 -8.615 10.206 1.00 44.72 167 VAL A O 1
ATOM 1322 N N . ILE A 1 168 ? -7.925 -9.429 11.875 1.00 44.44 168 ILE A N 1
ATOM 1323 C CA . ILE A 1 168 ? -8.813 -10.569 12.142 1.00 44.44 168 ILE A CA 1
ATOM 1324 C C . ILE A 1 168 ? -9.546 -10.278 13.440 1.00 44.44 168 ILE A C 1
ATOM 1326 O O . ILE A 1 168 ? -9.143 -10.685 14.532 1.00 44.44 168 ILE A O 1
ATOM 1330 N N . LEU A 1 169 ? -10.657 -9.564 13.339 1.00 42.62 169 LEU A N 1
ATOM 1331 C CA . LEU A 1 169 ? -11.546 -9.415 14.477 1.00 42.62 169 LEU A CA 1
ATOM 1332 C C . LEU A 1 169 ? -12.422 -10.667 14.535 1.00 42.62 169 LEU A C 1
ATOM 1334 O O . LEU A 1 169 ? -13.469 -10.733 13.898 1.00 42.62 169 LEU A O 1
ATOM 1338 N N . LYS A 1 170 ? -11.948 -11.678 15.278 1.00 35.62 170 LYS A N 1
ATOM 1339 C CA . LYS A 1 170 ? -12.726 -12.880 15.612 1.00 35.62 170 LYS A CA 1
ATOM 1340 C C . LYS A 1 170 ? -14.145 -12.474 16.056 1.00 35.62 170 LYS A C 1
ATOM 1342 O O . LYS A 1 170 ? -14.252 -11.600 16.923 1.00 35.62 170 LYS A O 1
ATOM 1347 N N . PRO A 1 171 ? -15.225 -13.137 15.599 1.00 34.25 171 PRO A N 1
ATOM 1348 C CA . PRO A 1 171 ? -16.417 -13.212 16.431 1.00 34.25 171 PRO A CA 1
ATOM 1349 C C . PRO A 1 171 ? -16.002 -13.879 17.749 1.00 34.25 171 PRO A C 1
ATOM 1351 O O . PRO A 1 171 ? -15.261 -14.863 17.761 1.00 34.25 171 PRO A O 1
ATOM 1354 N N . ARG A 1 172 ? -16.383 -13.276 18.877 1.00 33.62 172 ARG A N 1
ATOM 1355 C CA . ARG A 1 172 ? -15.994 -13.713 20.224 1.00 33.62 172 ARG A CA 1
ATOM 1356 C C . ARG A 1 172 ? -16.371 -15.192 20.418 1.00 33.62 172 ARG A C 1
ATOM 1358 O O . ARG A 1 172 ? -17.527 -15.507 20.658 1.00 33.62 172 ARG A O 1
ATOM 1365 N N . ALA A 1 173 ? -15.387 -16.082 20.389 1.00 37.00 173 ALA A N 1
ATOM 1366 C CA . ALA A 1 173 ? -15.480 -17.410 20.981 1.00 37.00 173 ALA A CA 1
ATOM 1367 C C . ALA A 1 173 ? -14.227 -17.610 21.841 1.00 37.00 173 ALA A C 1
ATOM 1369 O O . ALA A 1 173 ? -13.102 -17.539 21.336 1.00 37.00 173 ALA A O 1
ATOM 1370 N N . ARG A 1 174 ? -14.420 -17.765 23.160 1.00 42.72 174 ARG A N 1
A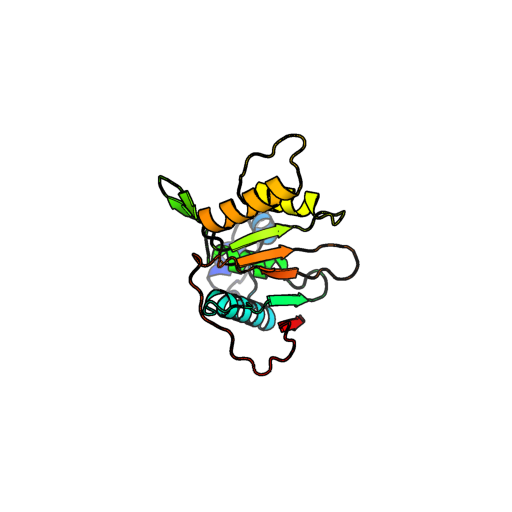TOM 1371 C CA . ARG A 1 174 ? -13.336 -18.116 24.095 1.00 42.72 174 ARG A CA 1
ATOM 1372 C C . ARG A 1 174 ? -12.780 -19.487 23.700 1.00 42.72 174 ARG A C 1
ATOM 1374 O O . ARG A 1 174 ? -13.558 -20.370 23.350 1.00 42.72 174 ARG A O 1
ATOM 1381 N N . PRO A 1 175 ? -11.465 -19.683 23.834 1.00 43.38 175 PRO A N 1
ATOM 1382 C CA . PRO A 1 175 ? -11.059 -20.618 24.879 1.00 43.38 175 PRO A CA 1
ATOM 1383 C C . PRO A 1 175 ? -9.898 -20.099 25.740 1.00 43.38 175 PRO A C 1
ATOM 1385 O O . PRO A 1 175 ? -9.199 -19.147 25.402 1.00 43.38 175 PRO A O 1
ATOM 1388 N N . THR A 1 176 ? -9.793 -20.728 26.904 1.00 35.50 176 THR A N 1
ATOM 1389 C CA . THR A 1 176 ? -8.851 -20.578 28.021 1.00 35.50 176 THR A CA 1
ATOM 1390 C C . THR A 1 176 ? -7.368 -20.500 27.619 1.00 35.50 176 THR A C 1
ATOM 1392 O O . THR A 1 176 ? -6.971 -21.153 26.655 1.00 35.50 176 THR A O 1
ATOM 1395 N N . PRO A 1 177 ? -6.518 -19.757 28.362 1.00 39.28 177 PRO A N 1
ATOM 1396 C CA . PRO A 1 177 ? -5.092 -19.684 28.073 1.00 39.28 177 PRO A CA 1
ATOM 1397 C C . PRO A 1 177 ? -4.328 -20.816 28.772 1.00 39.28 177 PRO A C 1
ATOM 1399 O O . PRO A 1 177 ? -4.454 -21.010 29.979 1.00 39.28 177 PRO A O 1
ATOM 1402 N N . THR A 1 178 ? -3.459 -21.497 28.032 1.00 36.81 178 THR A N 1
ATOM 1403 C CA . THR A 1 178 ? -2.297 -22.201 28.590 1.00 36.81 178 THR A CA 1
ATOM 1404 C C . THR A 1 178 ? -1.050 -21.622 27.932 1.00 36.81 178 THR A C 1
ATOM 1406 O O . THR A 1 178 ? -0.905 -21.656 26.711 1.00 36.81 178 THR A O 1
ATOM 1409 N N . TRP A 1 179 ? -0.197 -21.012 28.753 1.00 41.62 179 TRP A N 1
ATOM 1410 C CA . TRP A 1 179 ? 1.044 -20.341 28.369 1.00 41.62 179 TRP A CA 1
ATOM 1411 C C . TRP A 1 179 ? 2.136 -21.342 27.989 1.00 41.62 179 TRP A C 1
ATOM 1413 O O . TRP A 1 179 ? 2.151 -22.432 28.552 1.00 41.62 179 TRP A O 1
ATOM 1423 N N . THR A 1 180 ? 3.079 -20.936 27.126 1.00 34.12 180 THR A N 1
ATOM 1424 C CA . THR A 1 180 ? 4.550 -21.059 27.307 1.00 34.12 180 THR A CA 1
ATOM 1425 C C . THR A 1 180 ? 5.282 -20.413 26.108 1.00 34.12 180 THR A C 1
ATOM 1427 O O . THR A 1 180 ? 5.061 -20.796 24.966 1.00 34.12 180 THR A O 1
ATOM 1430 N N . SER A 1 181 ? 6.120 -19.409 26.415 1.00 40.31 181 SER A N 1
ATOM 1431 C CA . SER A 1 181 ? 7.205 -18.758 25.637 1.00 40.31 181 SER A CA 1
ATOM 1432 C C . SER A 1 181 ? 6.987 -18.335 24.164 1.00 40.31 181 SER A C 1
ATOM 1434 O O . SER A 1 181 ? 6.838 -19.170 23.277 1.00 40.31 181 SER A O 1
ATOM 1436 N N . MET A 1 182 ? 7.149 -17.036 23.868 1.00 36.94 182 MET A N 1
ATOM 1437 C CA . MET A 1 182 ? 7.404 -16.505 22.515 1.00 36.94 182 MET A CA 1
ATOM 1438 C C . MET A 1 182 ? 8.583 -15.518 22.558 1.00 36.94 182 MET A C 1
ATOM 1440 O O . MET A 1 182 ? 8.585 -14.666 23.447 1.00 36.94 182 MET A O 1
ATOM 1444 N N . PRO A 1 183 ? 9.549 -15.569 21.622 1.00 41.75 183 PRO A N 1
ATOM 1445 C CA . PRO A 1 183 ? 10.524 -14.498 21.467 1.00 41.75 183 PRO A CA 1
ATOM 1446 C C . PRO A 1 183 ? 9.902 -13.320 20.699 1.00 41.75 183 PRO A C 1
ATOM 1448 O O . PRO A 1 183 ? 9.033 -13.512 19.843 1.00 41.75 183 PRO A O 1
ATOM 1451 N N . GLU A 1 184 ? 10.360 -12.104 20.990 1.00 47.88 184 GLU A N 1
ATOM 1452 C CA . GLU A 1 184 ? 10.079 -10.909 20.190 1.00 47.88 184 GLU A CA 1
ATOM 1453 C C . GLU A 1 184 ? 10.556 -11.129 18.751 1.00 47.88 184 GLU A C 1
ATOM 1455 O O . GLU A 1 184 ? 11.716 -11.470 18.529 1.00 47.88 184 GLU A O 1
ATOM 1460 N N . ARG A 1 185 ? 9.665 -10.990 17.764 1.00 52.72 185 ARG A N 1
ATOM 1461 C CA . ARG A 1 185 ? 10.041 -11.027 16.344 1.00 52.72 185 ARG A CA 1
ATOM 1462 C C . ARG A 1 185 ? 9.216 -10.022 15.552 1.00 52.72 185 ARG A C 1
ATOM 1464 O O . ARG A 1 185 ? 8.161 -10.358 15.015 1.00 52.72 185 ARG A O 1
ATOM 1471 N N . THR A 1 186 ? 9.715 -8.793 15.488 1.00 49.56 186 THR A N 1
ATOM 1472 C CA . THR A 1 186 ? 9.581 -7.984 14.273 1.00 49.56 186 THR A CA 1
ATOM 1473 C C . THR A 1 186 ? 10.462 -8.653 13.222 1.00 49.56 186 THR A C 1
ATOM 1475 O O . THR A 1 186 ? 11.603 -9.011 13.514 1.00 49.56 186 THR A O 1
ATOM 1478 N N . LEU A 1 187 ? 9.918 -8.936 12.040 1.00 56.50 187 LEU A N 1
ATOM 1479 C CA . LEU A 1 187 ? 10.751 -9.347 10.916 1.00 56.50 187 LEU A CA 1
ATOM 1480 C C . LEU A 1 187 ? 11.232 -8.064 10.251 1.00 56.50 187 LEU A C 1
ATOM 1482 O O . LEU A 1 187 ? 10.471 -7.428 9.524 1.00 56.50 187 LEU A O 1
ATOM 1486 N N . ASP A 1 188 ? 12.473 -7.685 10.525 1.00 54.12 188 ASP A N 1
ATOM 1487 C CA . ASP A 1 188 ? 13.114 -6.577 9.829 1.00 54.12 188 ASP A CA 1
ATOM 1488 C C . ASP A 1 188 ? 13.649 -7.090 8.486 1.00 54.12 188 ASP A C 1
ATOM 1490 O O . ASP A 1 188 ? 14.251 -8.169 8.388 1.00 54.12 188 ASP A O 1
ATOM 1494 N N . PHE A 1 189 ? 13.354 -6.357 7.418 1.00 58.81 189 PHE A N 1
ATOM 1495 C CA . PHE A 1 189 ? 13.895 -6.601 6.091 1.00 58.81 189 PHE A CA 1
ATOM 1496 C C . PHE A 1 189 ? 14.648 -5.363 5.624 1.00 58.81 189 PHE A C 1
ATOM 1498 O O . PHE A 1 189 ? 14.044 -4.309 5.424 1.00 58.81 189 PHE A O 1
ATOM 1505 N N . GLU A 1 190 ? 15.956 -5.517 5.430 1.00 59.72 190 GLU A N 1
ATOM 1506 C CA . GLU A 1 190 ? 16.854 -4.442 5.021 1.00 59.72 190 GLU A CA 1
ATOM 1507 C C . GLU A 1 190 ? 17.258 -4.578 3.547 1.00 59.72 190 GLU A C 1
ATOM 1509 O O . GLU A 1 190 ? 17.674 -5.650 3.088 1.00 59.72 190 GLU A O 1
ATOM 1514 N N . PHE A 1 191 ? 17.108 -3.473 2.811 1.00 53.97 191 PHE A N 1
ATOM 1515 C CA . PHE A 1 191 ? 17.480 -3.353 1.398 1.00 53.97 191 PHE A CA 1
ATOM 1516 C C . PHE A 1 191 ? 18.961 -3.183 1.124 1.00 53.97 191 PHE A C 1
ATOM 1518 O O . PHE A 1 191 ? 19.777 -2.922 2.032 1.00 53.97 191 PHE A O 1
#